Protein AF-0000000078791816 (afdb_homodimer)

Solvent-accessible surface area (backbone atoms only — not comparable to full-atom values): 12990 Å² total; per-residue (Å²): 80,78,47,48,28,33,27,73,42,70,18,87,62,24,72,53,95,82,52,50,54,40,39,33,24,19,82,81,55,50,73,73,53,39,34,46,15,33,26,35,43,57,78,54,68,77,64,36,77,78,57,70,78,48,58,73,20,37,41,29,46,74,82,44,72,24,35,25,70,38,57,20,84,45,19,55,62,33,33,59,71,50,37,27,35,30,40,32,28,41,80,78,54,93,70,84,60,61,41,45,22,37,24,27,37,68,44,75,70,75,90,84,49,70,68,36,37,40,34,42,39,29,87,112,81,77,45,47,30,34,27,73,42,68,20,86,63,23,70,54,95,83,52,50,55,41,39,33,25,18,83,80,56,52,73,72,54,37,34,47,15,33,27,35,44,57,77,54,66,77,63,37,77,78,59,67,77,48,58,74,21,36,43,29,48,73,83,45,73,24,38,24,71,38,57,20,82,45,17,56,62,34,33,61,72,51,36,27,36,31,40,30,28,41,80,77,53,92,7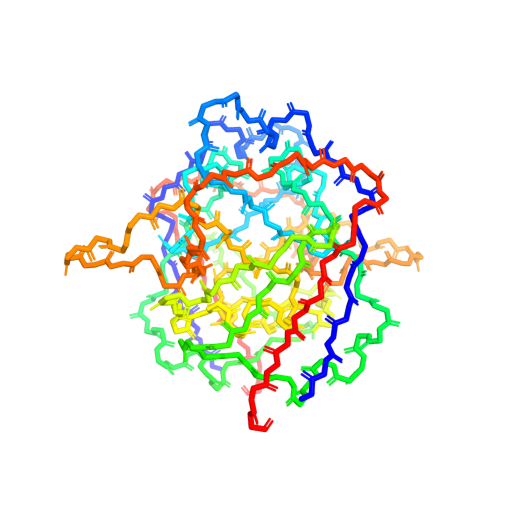0,84,59,62,40,43,22,36,25,26,38,68,43,75,68,74,89,82,50,71,67,37,36,39,36,43,39,28,84,113

pLDDT: mean 94.6, std 6.44, range [56.38, 98.88]

Foldseek 3Di:
DKWKKFFAAAACQQDDDPAQKAKEWEPPDDPVVRNRHTYIDIPDLPVLVPDDAAQQWWKAKQRRIKGFNGAAQCQSVRCNPTNTAMEGLDDADPPDGDRRYTYIPPSDDDDDDGGIMIMTGHPD/DKKKKFFAAAACQQDDDPAQKAKEWEPPDDPVVRNRHTYIDIPDLPVLVPDDAAQQWWKAKQRRIKGFNGAAQCQSVRCNPTNTAMEGLDDADPPDGDRNYTYIPPSDDDDDDGGIMIMTGHDD

Radius of gyration: 18.15 Å; Cα contacts (8 Å, |Δi|>4): 605; chains: 2; bounding box: 38×50×45 Å

InterPro domains:
  IPR004716 Phosphotransferase system, glucitol/sorbitol-specific IIA component [PF03829] (3-117)
  IPR004716 Phosphotransferase system, glucitol/sorbitol-specific IIA component [PS51097] (1-118)
  IPR004716 Phosphotransferase system, glucitol/sorbitol-specific IIA component [PTHR40398] (1-120)
  IPR036665 Phosphotransferase system, glucitol/sorbitol-specific IIA component superfamily [G3DSA:2.40.33.40] (1-124)
  IPR036665 Phosphotransferase system, glucitol/sorbitol-specific IIA component superfamily [SSF141530] (1-120)

Sequence (248 aa):
MQFTATITAIGKDALSSKDPMIILFGPEATDALRDVAVIQQFDDPAALSQFSIQAGDRLTIDGTAFTMTYVGQLAISNLKTIGHVTLLFQDVPAEKPMQNAIYLKPTQRPAFRVGTTLTYNTQAMQFTATITAIGKDALSSKDPMIILFGPEATDALRDVAVIQQFDDPAALSQFSIQAGDRLTIDGTAFTMTYVGQLAISNLKTIGHVTLLFQDVPAEKPMQNAIYLKPTQRPAFRVGTTLTYNTQA

Nearest PDB structures (foldseek):
  2f9h-assembly1_B  TM=9.274E-01  e=2.962E-15  Enterococcus faecalis V583
  6qxl-assembly2_F  TM=4.494E-01  e=1.961E-01  Pseudomonas aeruginosa
  2f9h-assembly1_B  TM=9.275E-01  e=4.144E-15  Enterococcus faecalis V583

Structure (mmCIF, N/CA/C/O backbone):
data_AF-0000000078791816-model_v1
#
loop_
_entity.id
_entity.type
_entity.pdbx_description
1 polymer 'PTS system, IIA component'
#
loop_
_atom_site.group_PDB
_atom_site.id
_atom_site.type_symbol
_atom_site.label_atom_id
_atom_site.label_alt_id
_atom_site.label_comp_id
_atom_site.label_asym_id
_atom_site.label_entity_id
_atom_site.label_seq_id
_atom_site.pdbx_PDB_i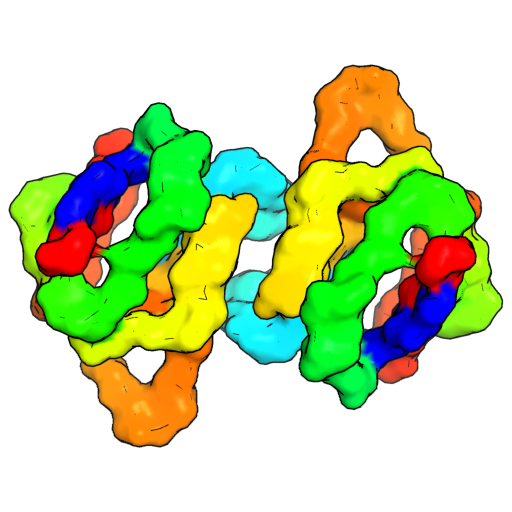ns_code
_atom_site.Cartn_x
_atom_site.Cartn_y
_atom_site.Cartn_z
_atom_site.occupancy
_atom_site.B_iso_or_equiv
_atom_site.auth_seq_id
_atom_site.auth_comp_id
_atom_site.auth_asym_id
_atom_site.auth_atom_id
_atom_site.pdbx_PDB_model_num
ATOM 1 N N . MET A 1 1 ? 2.037 -10.938 -22.844 1 85.56 1 MET A N 1
ATOM 2 C CA . MET A 1 1 ? 3.088 -10.07 -22.312 1 85.56 1 MET A CA 1
ATOM 3 C C . MET A 1 1 ? 3.564 -10.547 -20.953 1 85.56 1 MET A C 1
ATOM 5 O O . MET A 1 1 ? 2.801 -11.164 -20.203 1 85.56 1 MET A O 1
ATOM 9 N N . GLN A 1 2 ? 4.871 -10.391 -20.672 1 89.69 2 GLN A N 1
ATOM 10 C CA . GLN A 1 2 ? 5.438 -10.93 -19.438 1 89.69 2 GLN A CA 1
ATOM 11 C C . GLN A 1 2 ? 6.172 -9.844 -18.656 1 89.69 2 GLN A C 1
ATOM 13 O O . GLN A 1 2 ? 6.898 -9.039 -19.234 1 89.69 2 GLN A O 1
ATOM 18 N N . PHE A 1 3 ? 5.906 -9.898 -17.375 1 92.69 3 PHE A N 1
ATOM 19 C CA . PHE A 1 3 ? 6.68 -9.078 -16.453 1 92.69 3 PHE A CA 1
ATOM 20 C C . PHE A 1 3 ? 7.266 -9.93 -15.336 1 92.69 3 PHE A C 1
ATOM 22 O O . PHE A 1 3 ? 6.598 -10.82 -14.805 1 92.69 3 PHE A O 1
ATOM 29 N N . THR A 1 4 ? 8.5 -9.578 -15.07 1 95.5 4 THR A N 1
ATOM 30 C CA . THR A 1 4 ? 9.172 -10.375 -14.047 1 95.5 4 THR A CA 1
ATOM 31 C C . THR A 1 4 ? 9.625 -9.492 -12.891 1 95.5 4 THR A C 1
ATOM 33 O O . THR A 1 4 ? 10.086 -8.367 -13.094 1 95.5 4 THR A O 1
ATOM 36 N N . ALA A 1 5 ? 9.398 -10.031 -11.711 1 97.19 5 ALA A N 1
ATOM 37 C CA . ALA A 1 5 ? 9.922 -9.438 -10.484 1 97.19 5 ALA A CA 1
ATOM 38 C C . ALA A 1 5 ? 10.781 -10.438 -9.711 1 97.19 5 ALA A C 1
ATOM 40 O O . ALA A 1 5 ? 10.672 -11.648 -9.922 1 97.19 5 ALA A O 1
ATOM 41 N N . THR A 1 6 ? 11.672 -9.922 -8.914 1 98.56 6 THR A N 1
ATOM 42 C CA . THR A 1 6 ? 12.477 -10.727 -8.008 1 98.56 6 THR A CA 1
ATOM 43 C C . THR A 1 6 ? 12.25 -10.297 -6.559 1 98.56 6 THR A C 1
ATOM 45 O O . THR A 1 6 ? 12.188 -9.102 -6.262 1 98.56 6 THR A O 1
ATOM 48 N N . ILE A 1 7 ? 12.086 -11.305 -5.672 1 98.75 7 ILE A N 1
ATOM 49 C CA . ILE A 1 7 ? 11.969 -11.008 -4.25 1 98.75 7 ILE A CA 1
ATOM 50 C C . ILE A 1 7 ? 13.32 -10.555 -3.701 1 98.75 7 ILE A C 1
ATOM 52 O O . ILE A 1 7 ? 14.312 -11.266 -3.83 1 98.75 7 ILE A O 1
ATOM 56 N N . THR A 1 8 ? 13.328 -9.422 -3.111 1 98.81 8 THR A N 1
ATOM 57 C CA . THR A 1 8 ? 14.594 -8.852 -2.662 1 98.81 8 THR A CA 1
ATOM 58 C C . THR A 1 8 ? 14.656 -8.82 -1.139 1 98.81 8 THR A C 1
ATOM 60 O O . THR A 1 8 ? 15.734 -8.641 -0.562 1 98.81 8 THR A O 1
ATOM 63 N N . ALA A 1 9 ? 13.586 -8.93 -0.45 1 98.75 9 ALA A N 1
ATOM 64 C CA . ALA A 1 9 ? 13.523 -8.969 1.009 1 98.75 9 ALA A CA 1
ATOM 65 C C . ALA A 1 9 ? 12.242 -9.641 1.488 1 98.75 9 ALA A C 1
ATOM 67 O O . ALA A 1 9 ? 11.227 -9.633 0.788 1 98.75 9 ALA A O 1
ATOM 68 N N . ILE A 1 10 ? 12.289 -10.242 2.635 1 98.62 10 ILE A N 1
ATOM 69 C CA . ILE A 1 10 ? 11.148 -10.867 3.297 1 98.62 10 ILE A CA 1
ATOM 70 C C . ILE A 1 10 ? 11.078 -10.391 4.746 1 98.62 10 ILE A C 1
ATOM 72 O O . ILE A 1 10 ? 12.016 -10.594 5.52 1 98.62 10 ILE A O 1
ATOM 76 N N . GLY A 1 11 ? 9.945 -9.781 5.051 1 98.44 11 GLY A N 1
ATOM 77 C CA . GLY A 1 11 ? 9.773 -9.266 6.398 1 98.44 11 GLY A CA 1
ATOM 78 C C . GLY A 1 11 ? 9.695 -10.352 7.449 1 98.44 11 GLY A C 1
ATOM 79 O O . GLY A 1 11 ? 9.25 -11.469 7.164 1 98.44 11 GLY A O 1
ATOM 80 N N . LYS A 1 12 ? 10.086 -9.953 8.633 1 97.19 12 LYS A N 1
ATOM 81 C CA . LYS A 1 12 ? 10.141 -10.914 9.734 1 97.19 12 LYS A CA 1
ATOM 82 C C . LYS A 1 12 ? 8.758 -11.484 10.039 1 97.19 12 LYS A C 1
ATOM 84 O O . LYS A 1 12 ? 8.641 -12.602 10.539 1 97.19 12 LYS A O 1
ATOM 89 N N . ASP A 1 13 ? 7.715 -10.727 9.68 1 96.44 13 ASP A N 1
ATOM 90 C CA . ASP A 1 13 ? 6.348 -11.156 9.969 1 96.44 13 ASP A CA 1
ATOM 91 C C . ASP A 1 13 ? 5.594 -11.484 8.68 1 96.44 13 ASP A C 1
ATOM 93 O O . ASP A 1 13 ? 4.363 -11.547 8.672 1 96.44 13 ASP A O 1
ATOM 97 N N . ALA A 1 14 ? 6.316 -11.578 7.613 1 97.06 14 ALA A N 1
ATOM 98 C CA . ALA A 1 14 ? 5.695 -11.664 6.293 1 97.06 14 ALA A CA 1
ATOM 99 C C . ALA A 1 14 ? 5.195 -13.078 6.016 1 97.06 14 ALA A C 1
ATOM 101 O O . ALA A 1 14 ? 4.219 -13.266 5.285 1 97.06 14 ALA A O 1
ATOM 102 N N . LEU A 1 15 ? 5.93 -14.031 6.512 1 95.5 15 LEU A N 1
ATOM 103 C CA . LEU A 1 15 ? 5.602 -15.414 6.188 1 95.5 15 LEU A CA 1
ATOM 104 C C . LEU A 1 15 ? 5.184 -16.188 7.438 1 95.5 15 LEU A C 1
ATOM 106 O O . LEU A 1 15 ? 5.848 -16.109 8.469 1 95.5 15 LEU A O 1
ATOM 110 N N . SER A 1 16 ? 3.996 -16.578 7.426 1 86.25 16 SER A N 1
ATOM 111 C CA . SER A 1 16 ? 3.564 -17.547 8.43 1 86.25 16 SER A CA 1
ATOM 112 C C . SER A 1 16 ? 3.361 -18.922 7.824 1 86.25 16 SER A C 1
ATOM 114 O O . SER A 1 16 ? 3.039 -19.047 6.641 1 86.25 16 SER A O 1
ATOM 116 N N . SER A 1 17 ? 3.625 -19.969 8.602 1 76.56 17 SER A N 1
ATOM 117 C CA . SER A 1 17 ? 3.652 -21.328 8.078 1 76.56 17 SER A CA 1
ATOM 118 C C . SER A 1 17 ? 2.305 -21.719 7.484 1 76.56 17 SER A C 1
ATOM 120 O O . SER A 1 17 ? 2.246 -22.406 6.465 1 76.56 17 SER A O 1
ATOM 122 N N . LYS A 1 18 ? 1.368 -21.344 7.965 1 78.38 18 LYS A N 1
ATOM 123 C CA . LYS A 1 18 ? 0.08 -21.875 7.52 1 78.38 18 LYS A CA 1
ATOM 124 C C . LYS A 1 18 ? -0.75 -20.797 6.84 1 78.38 18 LYS A C 1
ATOM 126 O O . LYS A 1 18 ? -1.866 -21.047 6.387 1 78.38 18 LYS A O 1
ATOM 131 N N . ASP A 1 19 ? -0.138 -19.766 6.551 1 84.81 19 ASP A N 1
ATOM 132 C CA . ASP A 1 19 ? -0.938 -18.656 6.027 1 84.81 19 ASP A CA 1
ATOM 133 C C . ASP A 1 19 ? -0.903 -18.625 4.5 1 84.81 19 ASP A C 1
ATOM 135 O O . ASP A 1 19 ? 0.17 -18.547 3.9 1 84.81 19 ASP A O 1
ATOM 139 N N . PRO A 1 20 ? -2.074 -18.891 3.877 1 93.75 20 PRO A N 1
ATOM 140 C CA . PRO A 1 20 ? -2.15 -18.891 2.414 1 93.75 20 PRO A CA 1
ATOM 141 C C . PRO A 1 20 ? -1.973 -17.5 1.812 1 93.75 20 PRO A C 1
ATOM 143 O O . PRO A 1 20 ? -2.045 -17.344 0.591 1 93.75 20 PRO A O 1
ATOM 146 N N . MET A 1 21 ? -1.668 -16.562 2.547 1 96.19 21 MET A N 1
ATOM 147 C CA . MET A 1 21 ? -1.635 -15.172 2.105 1 96.19 21 MET A CA 1
ATOM 148 C C . MET A 1 21 ? -0.205 -14.641 2.082 1 96.19 21 MET A C 1
ATOM 150 O O . MET A 1 21 ? 0.542 -14.82 3.047 1 96.19 21 MET A O 1
ATOM 154 N N . ILE A 1 22 ? 0.198 -14.109 0.973 1 98.25 22 ILE A N 1
ATOM 155 C CA . ILE A 1 22 ? 1.471 -13.414 0.815 1 98.25 22 ILE A CA 1
ATOM 156 C C . ILE A 1 22 ? 1.221 -11.961 0.421 1 98.25 22 ILE A C 1
ATOM 158 O O . ILE A 1 22 ? 0.569 -11.688 -0.59 1 98.25 22 ILE A O 1
ATOM 162 N N . ILE A 1 23 ? 1.677 -11.07 1.229 1 98.38 23 ILE A N 1
ATOM 163 C CA . ILE A 1 23 ? 1.551 -9.656 0.914 1 98.38 23 ILE A CA 1
ATOM 164 C C . ILE A 1 23 ? 2.814 -9.172 0.209 1 98.38 23 ILE A C 1
ATOM 166 O O . ILE A 1 23 ? 3.916 -9.258 0.759 1 98.38 23 ILE A O 1
ATOM 170 N N . LEU A 1 24 ? 2.691 -8.633 -1.028 1 98.62 24 LEU A N 1
ATOM 171 C CA . LEU A 1 24 ? 3.807 -8.102 -1.806 1 98.62 24 LEU A CA 1
ATOM 172 C C . LEU A 1 24 ? 3.799 -6.578 -1.804 1 98.62 24 LEU A C 1
ATOM 174 O O . LEU A 1 24 ? 2.736 -5.961 -1.885 1 98.62 24 LEU A O 1
ATOM 178 N N . PHE A 1 25 ? 4.926 -6 -1.752 1 98.25 25 PHE A N 1
ATOM 179 C CA . PHE A 1 25 ? 5.145 -4.57 -1.933 1 98.25 25 PHE A CA 1
ATOM 180 C C . PHE A 1 25 ? 6.383 -4.312 -2.781 1 98.25 25 PHE A C 1
ATOM 182 O O . PHE A 1 25 ? 7.23 -5.195 -2.932 1 98.25 25 PHE A O 1
ATOM 189 N N . GLY A 1 26 ? 6.426 -3.137 -3.324 1 96.56 26 GLY A N 1
ATOM 190 C CA . GLY A 1 26 ? 7.641 -2.684 -3.982 1 96.56 26 GLY A CA 1
ATOM 191 C C . GLY A 1 26 ? 8.68 -2.156 -3.016 1 96.56 26 GLY A C 1
ATOM 192 O O . GLY A 1 26 ? 8.453 -2.115 -1.806 1 96.56 26 GLY A O 1
ATOM 193 N N . PRO A 1 27 ? 9.844 -1.79 -3.586 1 95.81 27 PRO A N 1
ATOM 194 C CA . PRO A 1 27 ? 10.992 -1.437 -2.746 1 95.81 27 PRO A CA 1
ATOM 195 C C . PRO A 1 27 ? 10.797 -0.119 -2 1 95.81 27 PRO A C 1
ATOM 197 O O . PRO A 1 27 ? 11.57 0.208 -1.099 1 95.81 27 PRO A O 1
ATOM 200 N N . GLU A 1 28 ? 9.766 0.676 -2.248 1 94.44 28 GLU A N 1
ATOM 201 C CA . GLU A 1 28 ? 9.539 1.979 -1.632 1 94.44 28 GLU A CA 1
ATOM 202 C C . GLU A 1 28 ? 8.766 1.846 -0.323 1 94.44 28 GLU A C 1
ATOM 204 O O . GLU A 1 28 ? 8.5 2.842 0.352 1 94.44 28 GLU A O 1
ATOM 209 N N . ALA A 1 29 ? 8.422 0.647 0.004 1 96.75 29 ALA A N 1
ATOM 210 C CA . ALA A 1 29 ? 7.676 0.417 1.237 1 96.75 29 ALA A CA 1
ATOM 211 C C . ALA A 1 29 ? 8.445 0.934 2.449 1 96.75 29 ALA A C 1
ATOM 213 O O . ALA A 1 29 ? 9.672 0.834 2.502 1 96.75 29 ALA A O 1
ATOM 214 N N . THR A 1 30 ? 7.695 1.452 3.463 1 96 30 THR A N 1
ATOM 215 C CA . THR A 1 30 ? 8.297 1.87 4.723 1 96 30 THR A CA 1
ATOM 216 C C . THR A 1 30 ? 8.812 0.664 5.5 1 96 30 THR A C 1
ATOM 218 O O . THR A 1 30 ? 8.445 -0.476 5.207 1 96 30 THR A O 1
ATOM 221 N N . ASP A 1 31 ? 9.633 0.948 6.488 1 95.81 31 ASP A N 1
ATOM 222 C CA . ASP A 1 31 ? 10.18 -0.123 7.312 1 95.81 31 ASP A CA 1
ATOM 223 C C . ASP A 1 31 ? 9.062 -0.938 7.965 1 95.81 31 ASP A C 1
ATOM 225 O O . ASP A 1 31 ? 9.141 -2.166 8.031 1 95.81 31 ASP A O 1
ATOM 229 N N . ALA A 1 32 ? 8.039 -0.245 8.438 1 95.88 32 ALA A N 1
ATOM 230 C CA . ALA A 1 32 ? 6.926 -0.931 9.094 1 95.88 32 ALA A CA 1
ATOM 231 C C . ALA A 1 32 ? 6.207 -1.867 8.125 1 95.88 32 ALA A C 1
ATOM 233 O O . ALA A 1 32 ? 5.867 -2.998 8.484 1 95.88 32 ALA A O 1
ATOM 234 N N . LEU A 1 33 ? 5.988 -1.429 6.926 1 97.88 33 LEU A N 1
ATOM 235 C CA . LEU A 1 33 ? 5.352 -2.271 5.918 1 97.88 33 LEU A CA 1
ATOM 236 C C . LEU A 1 33 ? 6.266 -3.424 5.516 1 97.88 33 LEU A C 1
ATOM 238 O O . LEU A 1 33 ? 5.801 -4.543 5.293 1 97.88 33 LEU A O 1
ATOM 242 N N . ARG A 1 34 ? 7.535 -3.199 5.461 1 97.88 34 ARG A N 1
ATOM 243 C CA . ARG A 1 34 ? 8.516 -4.223 5.117 1 97.88 34 ARG A CA 1
ATOM 244 C C . ARG A 1 34 ? 8.484 -5.371 6.121 1 97.88 34 ARG A C 1
ATOM 246 O O . ARG A 1 34 ? 8.734 -6.523 5.762 1 97.88 34 ARG A O 1
ATOM 253 N N . ASP A 1 35 ? 8.156 -5.062 7.305 1 97.38 35 ASP A N 1
ATOM 254 C CA . ASP A 1 35 ? 8.133 -6.094 8.336 1 97.38 35 ASP A CA 1
ATOM 255 C C . ASP A 1 35 ? 7.043 -7.129 8.055 1 97.38 35 ASP A C 1
ATOM 257 O O . ASP A 1 35 ? 7.176 -8.297 8.422 1 97.38 35 ASP A O 1
ATOM 261 N N . VAL A 1 36 ? 6.008 -6.719 7.344 1 97.5 36 VAL A N 1
ATOM 262 C CA . VAL A 1 36 ? 4.859 -7.605 7.188 1 97.5 36 VAL A CA 1
ATOM 263 C C . VAL A 1 36 ? 4.711 -8 5.719 1 97.5 36 VAL A C 1
ATOM 265 O O . VAL A 1 36 ? 3.684 -8.555 5.324 1 97.5 36 VAL A O 1
ATOM 268 N N . ALA A 1 37 ? 5.699 -7.723 4.906 1 98.44 37 ALA A N 1
ATOM 269 C CA . ALA A 1 37 ? 5.531 -7.918 3.471 1 98.44 37 ALA A CA 1
ATOM 270 C C . ALA A 1 37 ? 6.746 -8.609 2.863 1 98.44 37 ALA A C 1
ATOM 272 O O . ALA A 1 37 ? 7.809 -8.68 3.486 1 98.44 37 ALA A O 1
ATOM 273 N N . VAL A 1 38 ? 6.535 -9.188 1.738 1 98.75 38 VAL A N 1
ATOM 274 C CA . VAL A 1 38 ? 7.574 -9.633 0.815 1 98.75 38 VAL A CA 1
ATOM 275 C C . VAL A 1 38 ? 7.84 -8.547 -0.225 1 98.75 38 VAL A C 1
ATOM 277 O O . VAL A 1 38 ? 6.914 -8.078 -0.896 1 98.75 38 VAL A O 1
ATOM 280 N N . ILE A 1 39 ? 9.094 -8.156 -0.34 1 98.81 39 ILE A N 1
ATOM 281 C CA . ILE A 1 39 ? 9.422 -7.047 -1.231 1 98.81 39 ILE A CA 1
ATOM 282 C C . ILE A 1 39 ? 9.82 -7.59 -2.602 1 98.81 39 ILE A C 1
ATOM 284 O O . ILE A 1 39 ? 10.742 -8.406 -2.709 1 98.81 39 ILE A O 1
ATOM 288 N N . GLN A 1 40 ? 9.07 -7.184 -3.582 1 98.56 40 GLN A N 1
ATOM 289 C CA . GLN A 1 40 ? 9.391 -7.559 -4.953 1 98.56 40 GLN A CA 1
ATOM 290 C C . GLN A 1 40 ? 9.914 -6.363 -5.742 1 98.56 40 GLN A C 1
ATOM 292 O O . GLN A 1 40 ? 9.445 -5.234 -5.555 1 98.56 40 GLN A O 1
ATOM 297 N N . GLN A 1 41 ? 10.883 -6.598 -6.559 1 97.12 41 GLN A N 1
ATOM 298 C CA . GLN A 1 41 ? 11.438 -5.605 -7.477 1 97.12 41 GLN A CA 1
ATOM 299 C C . GLN A 1 41 ? 11.242 -6.027 -8.93 1 97.12 41 GLN A C 1
ATOM 301 O O . GLN A 1 41 ? 11.766 -7.062 -9.352 1 97.12 41 GLN A O 1
ATOM 306 N N . PHE A 1 42 ? 10.484 -5.227 -9.648 1 95.88 42 PHE A N 1
ATOM 307 C CA . PHE A 1 42 ? 10.266 -5.516 -11.055 1 95.88 42 PHE A CA 1
ATOM 308 C C . PHE A 1 42 ? 11.516 -5.191 -11.875 1 95.88 42 PHE A C 1
ATOM 310 O O . PHE A 1 42 ? 12.188 -4.191 -11.617 1 95.88 42 PHE A O 1
ATOM 317 N N . ASP A 1 43 ? 11.75 -5.965 -12.867 1 92.62 43 ASP A N 1
ATOM 318 C CA . ASP A 1 43 ? 12.914 -5.777 -13.734 1 92.62 43 ASP A CA 1
ATOM 319 C C . ASP A 1 43 ? 12.781 -4.512 -14.57 1 92.62 43 ASP A C 1
ATOM 321 O O . ASP A 1 43 ? 13.766 -3.824 -14.836 1 92.62 43 ASP A O 1
ATOM 325 N N . ASP A 1 44 ? 11.617 -4.227 -15 1 87.5 44 ASP A N 1
ATOM 326 C CA . ASP A 1 44 ? 11.336 -3.064 -15.836 1 87.5 44 ASP A CA 1
ATOM 327 C C . ASP A 1 44 ? 10.109 -2.305 -15.328 1 87.5 44 ASP A C 1
ATOM 329 O O . ASP A 1 44 ? 9.023 -2.422 -15.883 1 87.5 44 ASP A O 1
ATOM 333 N N . PRO A 1 45 ? 10.305 -1.434 -14.375 1 79.69 45 PRO A N 1
ATOM 334 C CA . PRO A 1 45 ? 9.172 -0.729 -13.766 1 79.69 45 PRO A CA 1
ATOM 335 C C . PRO A 1 45 ? 8.453 0.183 -14.758 1 79.69 45 PRO A C 1
ATOM 337 O O . PRO A 1 45 ? 7.238 0.38 -14.648 1 79.69 45 PRO A O 1
ATOM 340 N N . ALA A 1 46 ? 9.094 0.65 -15.75 1 77.81 46 ALA A N 1
ATOM 341 C CA . ALA A 1 46 ? 8.484 1.556 -16.719 1 77.81 46 ALA A CA 1
ATOM 342 C C . ALA A 1 46 ? 7.477 0.822 -17.594 1 77.81 46 ALA A C 1
ATOM 344 O O . ALA A 1 46 ? 6.461 1.396 -18 1 77.81 46 ALA A O 1
ATOM 345 N N . ALA A 1 47 ? 7.781 -0.397 -17.828 1 75.62 47 ALA A N 1
ATOM 346 C CA . ALA A 1 47 ? 6.91 -1.164 -18.719 1 75.62 47 ALA A CA 1
ATOM 347 C C . ALA A 1 47 ? 5.633 -1.594 -17.984 1 75.62 47 ALA A C 1
ATOM 349 O O . ALA A 1 47 ? 4.637 -1.936 -18.625 1 75.62 47 ALA A O 1
ATOM 350 N N . LEU A 1 48 ? 5.656 -1.42 -16.641 1 81.06 48 LEU A N 1
ATOM 351 C CA . LEU A 1 48 ? 4.5 -1.83 -15.859 1 81.06 48 LEU A CA 1
ATOM 352 C C . LEU A 1 48 ? 3.299 -0.937 -16.156 1 81.06 48 LEU A C 1
ATOM 354 O O . LEU A 1 48 ? 2.154 -1.327 -15.914 1 81.06 48 LEU A O 1
ATOM 358 N N . SER A 1 49 ? 3.562 0.206 -16.641 1 80.44 49 SER A N 1
ATOM 359 C CA . SER A 1 49 ? 2.477 1.149 -16.891 1 80.44 49 SER A CA 1
ATOM 360 C C . SER A 1 49 ? 1.456 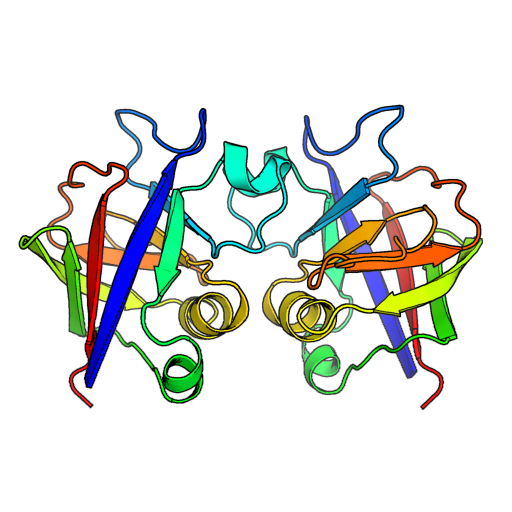0.574 -17.859 1 80.44 49 SER A C 1
ATOM 362 O O . SER A 1 49 ? 0.27 0.904 -17.797 1 80.44 49 SER A O 1
ATOM 364 N N . GLN A 1 50 ? 1.863 -0.333 -18.797 1 80.69 50 GLN A N 1
ATOM 365 C CA . GLN A 1 50 ? 0.965 -0.928 -19.797 1 80.69 50 GLN A CA 1
ATOM 366 C C . GLN A 1 50 ? 0.532 -2.328 -19.359 1 80.69 50 GLN A C 1
ATOM 368 O O . GLN A 1 50 ? -0.219 -2.996 -20.078 1 80.69 50 GLN A O 1
ATOM 373 N N . PHE A 1 51 ? 0.956 -2.596 -18.25 1 83.44 51 PHE A N 1
ATOM 374 C CA . PHE A 1 51 ? 0.745 -3.939 -17.734 1 83.44 51 PHE A CA 1
ATOM 375 C C . PHE A 1 51 ? -0.654 -4.078 -17.141 1 83.44 51 PHE A C 1
ATOM 377 O O . PHE A 1 51 ? -1.155 -3.156 -16.5 1 83.44 51 PHE A O 1
ATOM 384 N N . SER A 1 52 ? -1.335 -5.199 -17.578 1 90.25 52 SER A N 1
ATOM 385 C CA . SER A 1 52 ? -2.588 -5.555 -16.922 1 90.25 52 SER A CA 1
ATOM 386 C C . SER A 1 52 ? -2.697 -7.062 -16.719 1 90.25 52 SER A C 1
ATOM 388 O O . SER A 1 52 ? -2.123 -7.84 -17.484 1 90.25 52 SER A O 1
ATOM 390 N N . ILE A 1 53 ? -3.352 -7.438 -15.695 1 94.56 53 ILE A N 1
ATOM 391 C CA . ILE A 1 53 ? -3.619 -8.844 -15.43 1 94.56 53 ILE A CA 1
ATOM 392 C C . ILE A 1 53 ? -5.117 -9.062 -15.242 1 94.56 53 ILE A C 1
ATOM 394 O O . ILE A 1 53 ? -5.844 -8.133 -14.875 1 94.56 53 ILE A O 1
ATOM 398 N N . GLN A 1 54 ? -5.586 -10.242 -15.57 1 96.25 54 GLN A N 1
ATOM 399 C CA . GLN A 1 54 ? -6.977 -10.648 -15.398 1 96.25 54 GLN A CA 1
ATOM 400 C C . GLN A 1 54 ? -7.082 -12.133 -15.055 1 96.25 54 GLN A C 1
ATOM 402 O O . GLN A 1 54 ? -6.109 -12.875 -15.195 1 96.25 54 GLN A O 1
ATOM 407 N N . ALA A 1 55 ? -8.359 -12.484 -14.547 1 97.5 55 ALA A N 1
ATOM 408 C CA . ALA A 1 55 ? -8.602 -13.906 -14.352 1 97.5 55 ALA A CA 1
ATOM 409 C C . ALA A 1 55 ? -8.25 -14.711 -15.602 1 97.5 55 ALA A C 1
ATOM 411 O O . ALA A 1 55 ? -8.539 -14.281 -16.719 1 97.5 55 ALA A O 1
ATOM 412 N N . GLY A 1 56 ? -7.598 -15.82 -15.422 1 97.94 56 GLY A N 1
ATOM 413 C CA . GLY A 1 56 ? -7.129 -16.641 -16.531 1 97.94 56 GLY A CA 1
ATOM 414 C C . GLY A 1 56 ? -5.652 -16.453 -16.828 1 97.94 56 GLY A C 1
ATOM 415 O O . GLY A 1 56 ? -5.012 -17.359 -17.375 1 97.94 56 GLY A O 1
ATOM 416 N N . ASP A 1 57 ? -5.082 -15.359 -16.547 1 97.88 57 ASP A N 1
ATOM 417 C CA . ASP A 1 57 ? -3.645 -15.148 -16.672 1 97.88 57 ASP A CA 1
ATOM 418 C C . ASP A 1 57 ? -2.869 -16.031 -15.695 1 97.88 57 ASP A C 1
ATOM 420 O O . ASP A 1 57 ? -3.463 -16.703 -14.852 1 97.88 57 ASP A O 1
ATOM 424 N N . ARG A 1 58 ? -1.572 -16.078 -15.828 1 98.12 58 ARG A N 1
ATOM 425 C CA . ARG A 1 58 ? -0.76 -16.984 -15.016 1 98.12 58 ARG A CA 1
ATOM 426 C C . ARG A 1 58 ? 0.318 -16.219 -14.258 1 98.12 58 ARG A C 1
ATOM 428 O O . ARG A 1 58 ? 0.86 -15.234 -14.766 1 98.12 58 ARG A O 1
ATOM 435 N N . LEU A 1 59 ? 0.618 -16.656 -13.07 1 98.38 59 LEU A N 1
ATOM 436 C CA . LEU A 1 59 ? 1.784 -16.266 -12.281 1 98.38 59 LEU A CA 1
ATOM 437 C C . LEU A 1 59 ? 2.723 -17.453 -12.086 1 98.38 59 LEU A C 1
ATOM 439 O O . LEU A 1 59 ? 2.33 -18.484 -11.516 1 98.38 59 LEU A O 1
ATOM 443 N N . THR A 1 60 ? 3.949 -17.312 -12.609 1 98.38 60 THR A N 1
ATOM 444 C CA . THR A 1 60 ? 4.949 -18.359 -12.383 1 98.38 60 THR A CA 1
ATOM 445 C C . THR A 1 60 ? 5.898 -17.953 -11.25 1 98.38 60 THR A C 1
ATOM 447 O O . THR A 1 60 ? 6.48 -16.859 -11.281 1 98.38 60 THR A O 1
ATOM 450 N N . ILE A 1 61 ? 5.98 -18.812 -10.25 1 98.44 61 ILE A N 1
ATOM 451 C CA . ILE A 1 61 ? 6.852 -18.609 -9.102 1 98.44 61 ILE A CA 1
ATOM 452 C C . ILE A 1 61 ? 7.934 -19.688 -9.062 1 98.44 61 ILE A C 1
ATOM 454 O O . ILE A 1 61 ? 7.641 -20.859 -8.82 1 98.44 61 ILE A O 1
ATOM 458 N N . ASP A 1 62 ? 9.156 -19.25 -9.219 1 97.69 62 ASP A N 1
ATOM 459 C CA . ASP A 1 62 ? 10.297 -20.156 -9.328 1 97.69 62 ASP A CA 1
ATOM 460 C C . ASP A 1 62 ? 9.953 -21.359 -10.203 1 97.69 62 ASP A C 1
ATOM 462 O O . ASP A 1 62 ? 10.211 -22.5 -9.828 1 97.69 62 ASP A O 1
ATOM 466 N N . GLY A 1 63 ? 9.328 -21.141 -11.273 1 95.5 63 GLY A N 1
ATOM 467 C CA . GLY A 1 63 ? 9.078 -22.188 -12.258 1 95.5 63 GLY A CA 1
ATOM 468 C C . GLY A 1 63 ? 7.73 -22.859 -12.078 1 95.5 63 GLY A C 1
ATOM 469 O O . GLY A 1 63 ? 7.293 -23.625 -12.945 1 95.5 63 GLY A O 1
ATOM 470 N N . THR A 1 64 ? 7.152 -22.734 -10.977 1 97.69 64 THR A N 1
ATOM 471 C CA . THR A 1 64 ? 5.82 -23.297 -10.758 1 97.69 64 THR A CA 1
ATOM 472 C C . THR A 1 64 ? 4.742 -22.328 -11.234 1 97.69 64 THR A C 1
ATOM 474 O O . THR A 1 64 ? 4.707 -21.172 -10.805 1 97.69 64 THR A O 1
ATOM 477 N N . ALA A 1 65 ? 3.836 -22.812 -12.031 1 97.88 65 ALA A N 1
ATOM 478 C CA . ALA A 1 65 ? 2.805 -21.953 -12.617 1 97.88 65 ALA A CA 1
ATOM 479 C C . ALA A 1 65 ? 1.527 -22 -11.781 1 97.88 65 ALA A C 1
ATOM 481 O O . ALA A 1 65 ? 1.117 -23.062 -11.312 1 97.88 65 ALA A O 1
ATOM 482 N N . PHE A 1 66 ? 0.931 -20.875 -11.633 1 98.69 66 PHE A N 1
ATOM 483 C CA . PHE A 1 66 ? -0.366 -20.688 -10.992 1 98.69 66 PHE A CA 1
ATOM 484 C C . PHE A 1 66 ? -1.318 -19.922 -11.906 1 98.69 66 PHE A C 1
ATOM 486 O O . PHE A 1 66 ? -0.917 -18.969 -12.57 1 98.69 66 PHE A O 1
ATOM 493 N N . THR A 1 67 ? -2.543 -20.344 -11.953 1 98.62 67 THR A N 1
ATOM 494 C CA . THR A 1 67 ? -3.58 -19.609 -12.664 1 98.62 67 THR A CA 1
ATOM 495 C C . THR A 1 67 ? -4.238 -18.578 -11.75 1 98.62 67 THR A C 1
ATOM 497 O O . THR A 1 67 ? -4.578 -18.891 -10.602 1 98.62 67 THR A O 1
ATOM 500 N N . MET A 1 68 ? -4.34 -17.375 -12.25 1 98.56 68 MET A N 1
ATOM 501 C CA . MET A 1 68 ? -5.133 -16.375 -11.539 1 98.56 68 MET A CA 1
ATOM 502 C C . MET A 1 68 ? -6.625 -16.641 -11.703 1 98.56 68 MET A C 1
ATOM 504 O O . MET A 1 68 ? -7.188 -16.406 -12.773 1 98.56 68 MET A O 1
ATOM 508 N N . THR A 1 69 ? -7.188 -17.047 -10.641 1 98.69 69 THR A N 1
ATOM 509 C CA . THR A 1 69 ? -8.594 -17.406 -10.742 1 98.69 69 THR A CA 1
ATOM 510 C C . THR A 1 69 ? -9.484 -16.203 -10.508 1 98.69 69 THR A C 1
ATOM 512 O O . THR A 1 69 ? -10.641 -16.172 -10.93 1 98.69 69 THR A O 1
ATOM 515 N N . TYR A 1 70 ? -9.047 -15.258 -9.789 1 98.56 70 TYR A N 1
ATOM 516 C CA . TYR A 1 70 ? -9.688 -13.977 -9.531 1 98.56 70 TYR A CA 1
ATOM 517 C C . TYR A 1 70 ? -8.656 -12.875 -9.336 1 98.56 70 TYR A C 1
ATOM 519 O O . TYR A 1 70 ? -7.633 -13.086 -8.68 1 98.56 70 TYR A O 1
ATOM 527 N N . VAL A 1 71 ? -8.859 -11.742 -9.969 1 98.12 71 VAL A N 1
ATOM 528 C CA . VAL A 1 71 ? -8.062 -10.531 -9.789 1 98.12 71 VAL A CA 1
ATOM 529 C C . VAL A 1 71 ? -8.953 -9.383 -9.336 1 98.12 71 VAL A C 1
ATOM 531 O O . VAL A 1 71 ? -9.82 -8.93 -10.086 1 98.12 71 VAL A O 1
ATOM 534 N N . GLY A 1 72 ? -8.68 -8.953 -8.078 1 97.38 72 GLY A N 1
ATOM 535 C CA . GLY A 1 72 ? -9.5 -7.867 -7.566 1 97.38 72 GLY A CA 1
ATOM 536 C C . GLY A 1 72 ? -9.312 -6.566 -8.32 1 97.38 72 GLY A C 1
ATOM 537 O O . GLY A 1 72 ? -8.227 -6.305 -8.852 1 97.38 72 GLY A O 1
ATOM 538 N N . GLN A 1 73 ? -10.273 -5.691 -8.25 1 93.5 73 GLN A N 1
ATOM 539 C CA . GLN A 1 73 ? -10.305 -4.461 -9.031 1 93.5 73 GLN A CA 1
ATOM 540 C C . GLN A 1 73 ? -9.141 -3.545 -8.656 1 93.5 73 GLN A C 1
ATOM 542 O O . GLN A 1 73 ? -8.617 -2.824 -9.508 1 93.5 73 GLN A O 1
ATOM 547 N N . LEU A 1 74 ? -8.672 -3.59 -7.387 1 93.75 74 LEU A N 1
ATOM 548 C CA . LEU A 1 74 ? -7.613 -2.707 -6.918 1 93.75 74 LEU A CA 1
ATOM 549 C C . LEU A 1 74 ? -6.242 -3.348 -7.117 1 93.75 74 LEU A C 1
ATOM 551 O O . LEU A 1 74 ? -5.215 -2.674 -7.008 1 93.75 74 LEU A O 1
ATOM 555 N N . ALA A 1 75 ? -6.191 -4.617 -7.398 1 95.31 75 ALA A N 1
ATOM 556 C CA . ALA A 1 75 ? -4.941 -5.371 -7.457 1 95.31 75 ALA A CA 1
ATOM 557 C C . ALA A 1 75 ? -4.004 -4.797 -8.516 1 95.31 75 ALA A C 1
ATOM 559 O O . ALA A 1 75 ? -2.82 -4.574 -8.258 1 95.31 75 ALA A O 1
ATOM 560 N N . ILE A 1 76 ? -4.559 -4.52 -9.695 1 92.44 76 ILE A N 1
ATOM 561 C CA . ILE A 1 76 ? -3.721 -4.102 -10.812 1 92.44 76 ILE A CA 1
ATOM 562 C C . ILE A 1 76 ? -3.16 -2.707 -10.547 1 92.44 76 ILE A C 1
ATOM 564 O O . ILE A 1 76 ? -1.959 -2.475 -10.703 1 92.44 76 ILE A O 1
ATOM 568 N N . SER A 1 77 ? -4.051 -1.773 -10.18 1 91.31 77 SER A N 1
ATOM 569 C CA . SER A 1 77 ? -3.59 -0.416 -9.906 1 91.31 77 SER A CA 1
ATOM 570 C C . SER A 1 77 ? -2.574 -0.393 -8.766 1 91.31 77 SER A C 1
ATOM 572 O O . SER A 1 77 ? -1.56 0.302 -8.852 1 91.31 77 SER A O 1
ATOM 574 N N . ASN A 1 78 ? -2.781 -1.141 -7.707 1 94.12 78 ASN A N 1
ATOM 575 C CA . ASN A 1 78 ? -1.844 -1.24 -6.594 1 94.12 78 ASN A CA 1
ATOM 576 C C . ASN A 1 78 ? -0.493 -1.788 -7.047 1 94.12 78 ASN A C 1
ATOM 578 O O . ASN A 1 78 ? 0.552 -1.227 -6.715 1 94.12 78 ASN A O 1
ATOM 582 N N . LEU A 1 79 ? -0.579 -2.863 -7.793 1 94.69 79 LEU A N 1
ATOM 583 C CA . LEU A 1 79 ? 0.625 -3.531 -8.273 1 94.69 79 LEU A CA 1
ATOM 584 C C . LEU A 1 79 ? 1.48 -2.578 -9.102 1 94.69 79 LEU A C 1
ATOM 586 O O . LEU A 1 79 ? 2.689 -2.471 -8.883 1 94.69 79 LEU A O 1
ATOM 590 N N . LYS A 1 80 ? 0.864 -1.818 -9.922 1 91.44 80 LYS A N 1
ATOM 591 C CA . LYS A 1 80 ? 1.572 -0.904 -10.812 1 91.44 80 LYS A CA 1
ATOM 592 C C . LYS A 1 80 ? 2.184 0.258 -10.031 1 91.44 80 LYS A C 1
ATOM 594 O O . LYS A 1 80 ? 3.273 0.729 -10.367 1 91.44 80 LYS A O 1
ATOM 599 N N . THR A 1 81 ? 1.493 0.674 -9.062 1 90.38 81 THR A N 1
ATOM 600 C CA . THR A 1 81 ? 1.865 1.921 -8.406 1 90.38 81 THR A CA 1
ATOM 601 C C . THR A 1 81 ? 2.916 1.671 -7.324 1 90.38 81 THR A C 1
ATOM 603 O O . THR A 1 81 ? 3.91 2.396 -7.238 1 90.38 81 THR A O 1
ATOM 606 N N . ILE A 1 82 ? 2.74 0.679 -6.516 1 93.06 82 ILE A N 1
ATOM 607 C CA . ILE A 1 82 ? 3.633 0.54 -5.371 1 93.06 82 ILE A CA 1
ATOM 608 C C . ILE A 1 82 ? 4.07 -0.916 -5.23 1 93.06 82 ILE A C 1
ATOM 610 O O . ILE A 1 82 ? 4.602 -1.315 -4.191 1 93.06 82 ILE A O 1
ATOM 614 N N . GLY A 1 83 ? 3.807 -1.766 -6.238 1 94.69 83 GLY A N 1
ATOM 615 C CA . GLY A 1 83 ? 4.207 -3.164 -6.211 1 94.69 83 GLY A CA 1
ATOM 616 C C . GLY A 1 83 ? 3.408 -3.992 -5.219 1 94.69 83 GLY A C 1
ATOM 617 O O . GLY A 1 83 ? 3.777 -5.125 -4.91 1 94.69 83 GLY A O 1
ATOM 618 N N . HIS A 1 84 ? 2.336 -3.34 -4.723 1 96.62 84 HIS A N 1
ATOM 619 C CA . HIS A 1 84 ? 1.567 -4.023 -3.688 1 96.62 84 HIS A CA 1
ATOM 620 C C . HIS A 1 84 ? 0.471 -4.887 -4.297 1 96.62 84 HIS A C 1
ATOM 622 O O . HIS A 1 84 ? -0.249 -4.445 -5.195 1 96.62 84 HIS A O 1
ATOM 628 N N . VAL A 1 85 ? 0.349 -6.105 -3.893 1 97.88 85 VAL A N 1
ATOM 629 C CA . VAL A 1 85 ? -0.775 -7.008 -4.129 1 97.88 85 VAL A CA 1
ATOM 630 C C . VAL A 1 85 ? -0.716 -8.18 -3.15 1 97.88 85 VAL A C 1
ATOM 632 O O . VAL A 1 85 ? 0.368 -8.586 -2.73 1 97.88 85 VAL A O 1
ATOM 635 N N . THR A 1 86 ? -1.849 -8.633 -2.746 1 98.25 86 THR A N 1
ATOM 636 C CA . THR A 1 86 ? -1.899 -9.812 -1.891 1 98.25 86 THR A CA 1
ATOM 637 C C . THR A 1 86 ? -2.113 -11.078 -2.723 1 98.25 86 THR A C 1
ATOM 639 O O . THR A 1 86 ? -3.043 -11.148 -3.529 1 98.25 86 THR A O 1
ATOM 642 N N . LEU A 1 87 ? -1.207 -12.023 -2.629 1 98.56 87 LEU A N 1
ATOM 643 C CA . LEU A 1 87 ? -1.411 -13.336 -3.232 1 98.56 87 LEU A CA 1
ATOM 644 C C . LEU A 1 87 ? -2.141 -14.273 -2.271 1 98.56 87 LEU A C 1
ATOM 646 O O . LEU A 1 87 ? -1.742 -14.414 -1.114 1 98.56 87 LEU A O 1
ATOM 650 N N . LEU A 1 88 ? -3.223 -14.812 -2.705 1 98.56 88 LEU A N 1
ATOM 651 C CA . LEU A 1 88 ? -3.99 -15.766 -1.913 1 98.56 88 LEU A CA 1
ATOM 652 C C . LEU A 1 88 ? -3.996 -17.141 -2.574 1 98.56 88 LEU A C 1
ATOM 654 O O . LEU A 1 88 ? -4.621 -17.328 -3.623 1 98.56 88 LEU A O 1
ATOM 658 N N . PHE A 1 89 ? -3.279 -18.078 -1.988 1 98.25 89 PHE A N 1
ATOM 659 C CA . PHE A 1 89 ? -3.291 -19.469 -2.424 1 98.25 89 PHE A CA 1
ATOM 660 C C . PHE A 1 8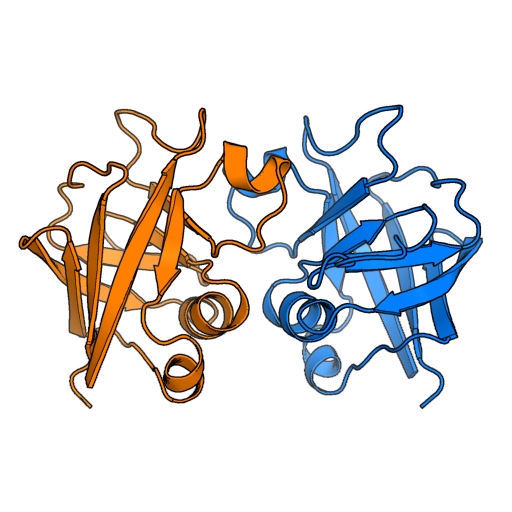9 ? -4.453 -20.234 -1.791 1 98.25 89 PHE A C 1
ATOM 662 O O . PHE A 1 89 ? -4.246 -21.109 -0.947 1 98.25 89 PHE A O 1
ATOM 669 N N . GLN A 1 90 ? -5.598 -19.938 -2.24 1 97.88 90 GLN A N 1
ATOM 670 C CA . GLN A 1 90 ? -6.848 -20.484 -1.723 1 97.88 90 GLN A CA 1
ATOM 671 C C . GLN A 1 90 ? -7.992 -20.266 -2.707 1 97.88 90 GLN A C 1
ATOM 673 O O . GLN A 1 90 ? -7.824 -19.562 -3.713 1 97.88 90 GLN A O 1
ATOM 678 N N . ASP A 1 91 ? -9.125 -20.859 -2.42 1 97.81 91 ASP A N 1
ATOM 679 C CA . ASP A 1 91 ? -10.305 -20.656 -3.254 1 97.81 91 ASP A CA 1
ATOM 680 C C . ASP A 1 91 ? -10.867 -19.25 -3.076 1 97.81 91 ASP A C 1
ATOM 682 O O . ASP A 1 91 ? -10.773 -18.672 -1.995 1 97.81 91 ASP A O 1
ATOM 686 N N . VAL A 1 92 ? -11.43 -18.734 -4.184 1 97.88 92 VAL A N 1
ATOM 687 C CA . VAL A 1 92 ? -12.125 -17.453 -4.125 1 97.88 92 VAL A CA 1
ATOM 688 C C . VAL A 1 92 ? -13.391 -17.578 -3.285 1 97.88 92 VAL A C 1
ATOM 690 O O . VAL A 1 92 ? -14.195 -18.484 -3.506 1 97.88 92 VAL A O 1
ATOM 693 N N . PRO A 1 93 ? -13.477 -16.797 -2.26 1 97.31 93 PRO A N 1
ATOM 694 C CA . PRO A 1 93 ? -14.742 -16.859 -1.525 1 97.31 93 PRO A CA 1
ATOM 695 C C . PRO A 1 93 ? -15.945 -16.484 -2.389 1 97.31 93 PRO A C 1
ATOM 697 O O . PRO A 1 93 ? -15.828 -15.648 -3.289 1 97.31 93 PRO A O 1
ATOM 700 N N . ALA A 1 94 ? -17 -17.125 -2.115 1 96.06 94 ALA A N 1
ATOM 701 C CA . ALA A 1 94 ? -18.234 -16.906 -2.871 1 96.06 94 ALA A CA 1
ATOM 702 C C . ALA A 1 94 ? -18.703 -15.461 -2.734 1 96.06 94 ALA A C 1
ATOM 704 O O . ALA A 1 94 ? -19.219 -14.875 -3.693 1 96.06 94 ALA A O 1
ATOM 705 N N . GLU A 1 95 ? -18.531 -14.922 -1.51 1 95.56 95 GLU A N 1
ATOM 706 C CA . GLU A 1 95 ? -18.984 -13.562 -1.247 1 95.56 95 GLU A CA 1
ATOM 707 C C . GLU A 1 95 ? -17.812 -12.641 -0.911 1 95.56 95 GLU A C 1
ATOM 709 O O . GLU A 1 95 ? -16.953 -12.992 -0.102 1 95.56 95 GLU A O 1
ATOM 714 N N . LYS A 1 96 ? -17.719 -11.406 -1.521 1 94.25 96 LYS A N 1
ATOM 715 C CA . LYS A 1 96 ? -16.859 -10.266 -1.188 1 94.25 96 LYS A CA 1
ATOM 716 C C . LYS A 1 96 ? -15.383 -10.641 -1.296 1 94.25 96 LYS A C 1
ATOM 718 O O . LYS A 1 96 ? -14.633 -10.5 -0.33 1 94.25 96 LYS A O 1
ATOM 723 N N . PRO A 1 97 ? -14.906 -11.266 -2.418 1 97.44 97 PRO A N 1
ATOM 724 C CA . PRO A 1 97 ? -13.461 -11.461 -2.561 1 97.44 97 PRO A CA 1
ATOM 725 C C . PRO A 1 97 ? -12.664 -10.172 -2.365 1 97.44 97 PRO A C 1
ATOM 727 O O . PRO A 1 97 ? -13.188 -9.078 -2.6 1 97.44 97 PRO A O 1
ATOM 730 N N . MET A 1 98 ? -11.484 -10.32 -1.856 1 96.31 98 MET A N 1
ATOM 731 C CA . MET A 1 98 ? -10.633 -9.164 -1.597 1 96.31 98 MET A C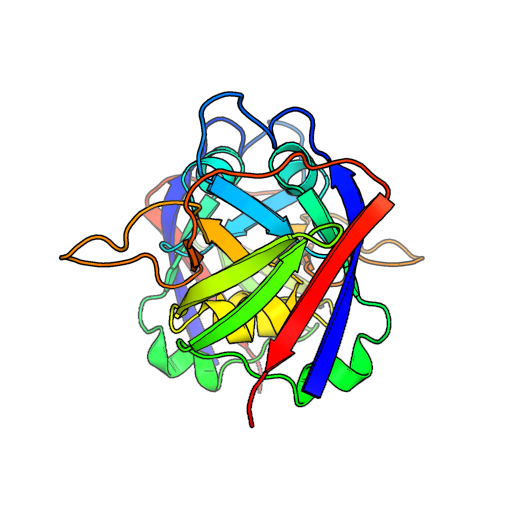A 1
ATOM 732 C C . MET A 1 98 ? -10.289 -8.438 -2.895 1 96.31 98 MET A C 1
ATOM 734 O O . MET A 1 98 ? -9.867 -9.062 -3.867 1 96.31 98 MET A O 1
ATOM 738 N N . GLN A 1 99 ? -10.383 -7.145 -2.859 1 95.12 99 GLN A N 1
ATOM 739 C CA . GLN A 1 99 ? -10.266 -6.363 -4.086 1 95.12 99 GLN A CA 1
ATOM 740 C C . GLN A 1 99 ? -8.805 -6.031 -4.391 1 95.12 99 GLN A C 1
ATOM 742 O O . GLN A 1 99 ? -8.477 -5.633 -5.508 1 95.12 99 GLN A O 1
ATOM 747 N N . ASN A 1 100 ? -7.914 -6.195 -3.379 1 96.12 100 ASN A N 1
ATOM 748 C CA . ASN A 1 100 ? -6.492 -5.941 -3.58 1 96.12 100 ASN A CA 1
ATOM 749 C C . ASN A 1 100 ? -5.707 -7.246 -3.727 1 96.12 100 ASN A C 1
ATOM 751 O O . ASN A 1 100 ? -4.492 -7.27 -3.514 1 96.12 100 ASN A O 1
ATOM 755 N N . ALA A 1 101 ? -6.395 -8.297 -4.148 1 98.12 101 ALA A N 1
ATOM 756 C CA . ALA A 1 101 ? -5.742 -9.602 -4.102 1 98.12 101 ALA A CA 1
ATOM 757 C C . ALA A 1 101 ? -5.844 -10.312 -5.449 1 98.12 101 ALA A C 1
ATOM 759 O O . ALA A 1 101 ? -6.691 -9.969 -6.277 1 98.12 101 ALA A O 1
ATOM 760 N N . ILE A 1 102 ? -4.926 -11.266 -5.664 1 98.62 102 ILE A N 1
ATOM 761 C CA . ILE A 1 102 ? -4.965 -12.289 -6.703 1 98.62 102 ILE A CA 1
ATOM 762 C C . ILE A 1 102 ? -5.148 -13.664 -6.07 1 98.62 102 ILE A C 1
ATOM 764 O O . ILE A 1 102 ? -4.359 -14.07 -5.219 1 98.62 102 ILE A O 1
ATOM 768 N N . TYR A 1 103 ? -6.227 -14.289 -6.445 1 98.88 103 TYR A N 1
ATOM 769 C CA . TYR A 1 103 ? -6.43 -15.672 -6.012 1 98.88 103 TYR A CA 1
ATOM 770 C C . TYR A 1 103 ? -5.816 -16.656 -7.004 1 98.88 103 TYR A C 1
ATOM 772 O O . TYR A 1 103 ? -5.969 -16.5 -8.219 1 98.88 103 TYR A O 1
ATOM 780 N N . LEU A 1 104 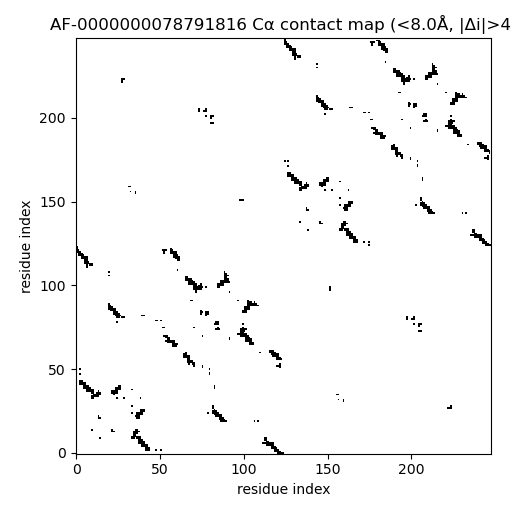? -5.137 -17.672 -6.457 1 98.81 104 LEU A N 1
ATOM 781 C CA . LEU A 1 104 ? -4.289 -18.516 -7.297 1 98.81 104 LEU A CA 1
ATOM 782 C C . LEU A 1 104 ? -4.629 -19.984 -7.109 1 98.81 104 LEU A C 1
ATOM 784 O O . LEU A 1 104 ? -4.926 -20.422 -5.992 1 98.81 104 LEU A O 1
ATOM 788 N N . LYS A 1 105 ? -4.555 -20.688 -8.242 1 98.69 105 LYS A N 1
ATOM 789 C CA . LYS A 1 105 ? -4.582 -22.141 -8.25 1 98.69 105 LYS A CA 1
ATOM 790 C C . LYS A 1 105 ? -3.383 -22.703 -9 1 98.69 105 LYS A C 1
ATOM 792 O O . LYS A 1 105 ? -2.984 -22.188 -10.039 1 98.69 105 LYS A O 1
ATOM 797 N N . PRO A 1 106 ? -2.811 -23.875 -8.562 1 98.19 106 PRO A N 1
ATOM 798 C CA . PRO A 1 106 ? -3.215 -24.641 -7.375 1 98.19 106 PRO A CA 1
ATOM 799 C C . PRO A 1 106 ? -3.02 -23.844 -6.082 1 98.19 106 PRO A C 1
ATOM 801 O O . PRO A 1 106 ? -2.412 -22.781 -6.094 1 98.19 106 PRO A O 1
ATOM 804 N N . THR A 1 107 ? -3.59 -24.344 -5.012 1 97.62 107 THR A N 1
ATOM 805 C CA . THR A 1 107 ? -3.645 -23.547 -3.785 1 97.62 107 THR A CA 1
ATOM 806 C C . THR A 1 107 ? -2.453 -23.875 -2.885 1 97.62 107 THR A C 1
ATOM 808 O O . THR A 1 107 ? -2.316 -23.297 -1.804 1 97.62 107 THR A O 1
ATOM 811 N N . GLN A 1 108 ? -1.621 -24.766 -3.279 1 95.62 108 GLN A N 1
ATOM 812 C CA . GLN A 1 108 ? -0.415 -25.031 -2.504 1 95.62 108 GLN A CA 1
ATOM 813 C C . GLN A 1 108 ? 0.571 -23.875 -2.607 1 95.62 108 GLN A C 1
ATOM 815 O O . GLN A 1 108 ? 1.157 -23.641 -3.668 1 95.62 108 GLN A O 1
ATOM 820 N N . ARG A 1 109 ? 0.737 -23.188 -1.57 1 95.69 109 ARG A N 1
ATOM 821 C CA . ARG A 1 109 ? 1.646 -22.047 -1.549 1 95.69 109 ARG A CA 1
ATOM 822 C C . ARG A 1 109 ? 3.094 -22.5 -1.715 1 95.69 109 ARG A C 1
ATOM 824 O O . ARG A 1 109 ? 3.566 -23.375 -0.983 1 95.69 109 ARG A O 1
ATOM 831 N N . PRO A 1 110 ? 3.781 -21.969 -2.629 1 95.5 110 PRO A N 1
ATOM 832 C CA . PRO A 1 110 ? 5.199 -22.297 -2.764 1 95.5 110 PRO A CA 1
ATOM 833 C C . PRO A 1 110 ? 6.07 -21.625 -1.703 1 95.5 110 PRO A C 1
ATOM 835 O O . PRO A 1 110 ? 5.57 -20.828 -0.908 1 95.5 110 PRO A O 1
ATOM 838 N N . ALA A 1 111 ? 7.324 -22.031 -1.665 1 94.25 111 ALA A N 1
ATOM 839 C CA . ALA A 1 111 ? 8.289 -21.344 -0.811 1 94.25 111 ALA A CA 1
ATOM 840 C C . ALA A 1 111 ? 8.672 -19.984 -1.396 1 94.25 111 ALA A C 1
ATOM 842 O O . ALA A 1 111 ? 8.805 -19.844 -2.615 1 94.25 111 ALA A O 1
ATOM 843 N N . PHE A 1 112 ? 8.805 -19.047 -0.555 1 97.25 112 PHE A N 1
ATOM 844 C CA . PHE A 1 112 ? 9.32 -17.734 -0.913 1 97.25 112 PHE A CA 1
ATOM 845 C C . PHE A 1 112 ? 10.664 -17.484 -0.244 1 97.25 112 PHE A C 1
ATOM 847 O O . PHE A 1 112 ? 10.82 -17.734 0.954 1 97.25 112 PHE A O 1
ATOM 854 N N . ARG A 1 113 ? 11.578 -17.047 -0.952 1 97.88 113 ARG A N 1
ATOM 855 C CA . ARG A 1 113 ? 12.891 -16.641 -0.457 1 97.88 113 ARG A CA 1
ATOM 856 C C . ARG A 1 113 ? 13.445 -15.469 -1.257 1 97.88 113 ARG A C 1
ATOM 858 O O . ARG A 1 113 ? 12.977 -15.18 -2.361 1 97.88 113 ARG A O 1
ATOM 865 N N . VAL A 1 114 ? 14.383 -14.789 -0.637 1 98.69 114 VAL A N 1
ATOM 866 C CA . VAL A 1 114 ? 15.102 -13.789 -1.419 1 98.69 114 VAL A CA 1
ATOM 867 C C . VAL A 1 114 ? 15.703 -14.438 -2.664 1 98.69 114 VAL A C 1
ATOM 869 O O . VAL A 1 114 ? 16.297 -15.516 -2.584 1 98.69 114 VAL A O 1
ATOM 872 N N . GLY A 1 115 ? 15.484 -13.883 -3.779 1 98.69 115 GLY A N 1
ATOM 873 C CA . GLY A 1 115 ? 15.938 -14.453 -5.039 1 98.69 115 GLY A CA 1
ATOM 874 C C . GLY A 1 115 ? 14.828 -15.133 -5.816 1 98.69 115 GLY A C 1
ATOM 875 O O . GLY A 1 115 ? 14.961 -15.391 -7.012 1 98.69 115 GLY A O 1
ATOM 876 N N . THR A 1 116 ? 13.727 -15.477 -5.148 1 98.62 116 THR A N 1
ATOM 877 C CA . THR A 1 116 ? 12.57 -16.031 -5.844 1 98.62 116 THR A CA 1
ATOM 878 C C . THR A 1 116 ? 12.117 -15.094 -6.961 1 98.62 116 THR A C 1
ATOM 880 O O . THR A 1 116 ? 12.07 -13.875 -6.777 1 98.62 116 THR A O 1
ATOM 883 N N . THR A 1 117 ? 11.812 -15.688 -8.125 1 98.5 117 THR A N 1
ATOM 884 C CA . THR A 1 117 ? 11.336 -14.906 -9.258 1 98.5 117 THR A CA 1
ATOM 885 C C . THR A 1 117 ? 9.828 -15.078 -9.438 1 98.5 117 THR A C 1
ATOM 887 O O . THR A 1 117 ? 9.305 -16.188 -9.305 1 98.5 117 THR A O 1
ATOM 890 N N . LEU A 1 118 ? 9.125 -14.023 -9.609 1 98.31 118 LEU A N 1
ATOM 891 C CA . LEU A 1 118 ? 7.719 -13.977 -9.984 1 98.31 118 LEU A CA 1
ATOM 892 C C . LEU A 1 118 ? 7.551 -13.492 -11.422 1 98.31 118 LEU A C 1
ATOM 894 O O . LEU A 1 118 ? 7.984 -12.391 -11.766 1 98.31 118 LEU A O 1
ATOM 898 N N . THR A 1 119 ? 6.996 -14.258 -12.266 1 97.31 119 THR A N 1
ATOM 899 C CA . THR A 1 119 ? 6.738 -13.867 -13.648 1 97.31 119 THR A CA 1
ATOM 900 C C . THR A 1 119 ? 5.234 -13.805 -13.922 1 97.31 119 THR A C 1
ATOM 902 O O . THR A 1 119 ? 4.551 -14.828 -13.859 1 97.31 119 THR A O 1
ATOM 905 N N . TYR A 1 120 ? 4.75 -12.633 -14.141 1 96.75 120 TYR A N 1
ATOM 906 C CA . TYR A 1 120 ? 3.363 -12.391 -14.531 1 96.75 120 TYR A CA 1
ATOM 907 C C . TYR A 1 120 ? 3.176 -12.57 -16.031 1 96.75 120 TYR A C 1
ATOM 909 O O . TYR A 1 120 ? 3.783 -11.844 -16.828 1 96.75 120 TYR A O 1
ATOM 917 N N . ASN A 1 121 ? 2.424 -13.508 -16.359 1 94.81 121 ASN A N 1
ATOM 918 C CA . ASN A 1 121 ? 2.162 -13.828 -17.75 1 94.81 121 ASN A CA 1
ATOM 919 C C . ASN A 1 121 ? 0.729 -13.484 -18.156 1 94.81 121 ASN A C 1
ATOM 921 O O . ASN A 1 121 ? -0.222 -14.047 -17.609 1 94.81 121 ASN A O 1
ATOM 925 N N . THR A 1 122 ? 0.564 -12.5 -19.109 1 90.44 122 THR A N 1
ATOM 926 C CA . THR A 1 122 ? -0.767 -12.047 -19.484 1 90.44 122 THR A CA 1
ATOM 927 C C . THR A 1 122 ? -1.074 -12.445 -20.938 1 90.44 122 THR A C 1
ATOM 929 O O . THR A 1 122 ? -0.16 -12.656 -21.734 1 90.44 122 THR A O 1
ATOM 932 N N . GLN A 1 123 ? -2.367 -13.008 -21.188 1 76.38 123 GLN A N 1
ATOM 933 C CA . GLN A 1 123 ? -2.795 -13.43 -22.516 1 76.38 123 GLN A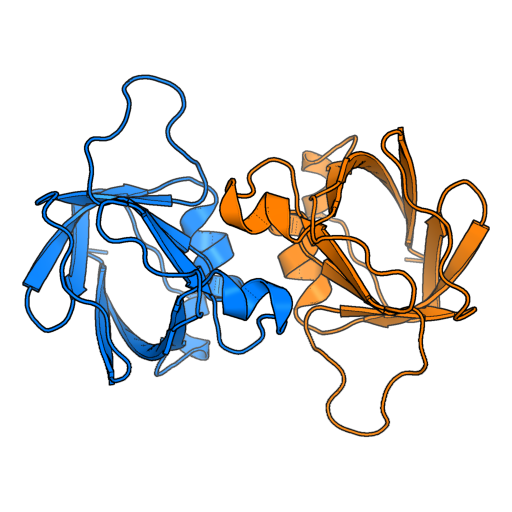 CA 1
ATOM 934 C C . GLN A 1 123 ? -2.947 -12.234 -23.453 1 76.38 123 GLN A C 1
ATOM 936 O O . GLN A 1 123 ? -2.879 -12.375 -24.672 1 76.38 123 GLN A O 1
ATOM 941 N N . ALA A 1 124 ? -3.357 -11.094 -23 1 57.62 124 ALA A N 1
ATOM 942 C CA . ALA A 1 124 ? -3.613 -10.07 -24.016 1 57.62 124 ALA A CA 1
ATOM 943 C C . ALA A 1 124 ? -2.346 -9.273 -24.328 1 57.62 124 ALA A C 1
ATOM 945 O O . ALA A 1 124 ? -1.49 -9.094 -23.453 1 57.62 124 ALA A O 1
ATOM 946 N N . MET B 1 1 ? -9.781 22.891 -3.664 1 85.75 1 MET B N 1
ATOM 947 C CA . MET B 1 1 ? -10.633 21.719 -3.508 1 85.75 1 MET B CA 1
ATOM 948 C C . MET B 1 1 ? -10.305 20.969 -2.213 1 85.75 1 MET B C 1
ATOM 950 O O . MET B 1 1 ? -9.172 21.031 -1.731 1 85.75 1 MET B O 1
ATOM 954 N N . GLN B 1 2 ? -11.344 20.406 -1.563 1 89.88 2 GLN B N 1
ATOM 955 C CA . GLN B 1 2 ? -11.148 19.781 -0.259 1 89.88 2 GLN B CA 1
ATOM 956 C C . GLN B 1 2 ? -11.648 18.344 -0.257 1 89.88 2 GLN B C 1
ATOM 958 O O . GLN B 1 2 ? -12.711 18.047 -0.81 1 89.88 2 GLN B O 1
ATOM 963 N N . PHE B 1 3 ? -10.828 17.531 0.355 1 92.88 3 PHE B N 1
ATOM 964 C CA . PHE B 1 3 ? -11.25 16.172 0.637 1 92.88 3 PHE B CA 1
ATOM 965 C C . PHE B 1 3 ? -11.055 15.836 2.111 1 92.88 3 PHE B C 1
ATOM 967 O O . PHE B 1 3 ? -10.055 16.219 2.715 1 92.88 3 PHE B O 1
ATOM 974 N N . THR B 1 4 ? -12.055 15.148 2.562 1 95.62 4 THR B N 1
ATOM 975 C CA . THR B 1 4 ? -11.992 14.82 3.982 1 95.62 4 THR B CA 1
ATOM 976 C C . THR B 1 4 ? -12.031 13.305 4.191 1 95.62 4 THR B C 1
ATOM 978 O O . THR B 1 4 ? -12.758 12.602 3.494 1 95.62 4 THR B O 1
ATOM 981 N N . ALA B 1 5 ? -11.195 12.891 5.098 1 97.31 5 ALA B N 1
ATOM 982 C CA . ALA B 1 5 ? -11.203 11.508 5.574 1 97.31 5 ALA B CA 1
ATOM 983 C C . ALA B 1 5 ? -11.375 11.453 7.09 1 97.31 5 ALA B C 1
ATOM 985 O O . ALA B 1 5 ? -11.109 12.438 7.789 1 97.31 5 ALA B O 1
ATOM 986 N N . THR B 1 6 ? -11.883 10.367 7.578 1 98.56 6 THR B N 1
ATOM 987 C CA . THR B 1 6 ? -11.984 10.094 9.008 1 98.56 6 THR B CA 1
ATOM 988 C C . THR B 1 6 ? -11.211 8.828 9.375 1 98.56 6 THR B C 1
ATOM 990 O O . THR B 1 6 ? -11.273 7.828 8.656 1 98.56 6 THR B O 1
ATOM 993 N N . ILE B 1 7 ? -10.438 8.914 10.477 1 98.81 7 ILE B N 1
ATOM 994 C CA . ILE B 1 7 ? -9.742 7.73 10.977 1 98.81 7 ILE B CA 1
ATOM 995 C C . ILE B 1 7 ? -10.75 6.746 11.57 1 98.81 7 ILE B C 1
ATOM 997 O O . ILE B 1 7 ? -11.523 7.105 12.461 1 98.81 7 ILE B O 1
ATOM 1001 N N . THR B 1 8 ? -10.719 5.559 11.086 1 98.81 8 THR B N 1
ATOM 1002 C CA . THR B 1 8 ? -11.719 4.59 11.508 1 98.81 8 THR B CA 1
ATOM 1003 C C . THR B 1 8 ? -11.078 3.473 12.336 1 98.81 8 THR B C 1
ATOM 1005 O O . THR B 1 8 ? -11.773 2.715 13.008 1 98.81 8 THR B O 1
ATOM 1008 N N . ALA B 1 9 ? -9.812 3.297 12.281 1 98.81 9 ALA B N 1
ATOM 1009 C CA . ALA B 1 9 ? -9.078 2.301 13.062 1 98.81 9 ALA B CA 1
ATOM 1010 C C . ALA B 1 9 ? -7.609 2.689 13.203 1 98.81 9 ALA B C 1
ATOM 1012 O O . ALA B 1 9 ? -7.062 3.395 12.352 1 98.81 9 ALA B O 1
ATOM 1013 N N . ILE B 1 10 ? -6.996 2.27 14.258 1 98.62 10 ILE B N 1
ATOM 1014 C CA . ILE B 1 10 ? -5.574 2.459 14.523 1 98.62 10 ILE B CA 1
ATOM 1015 C C . ILE B 1 10 ? -4.941 1.128 14.93 1 98.62 10 ILE B C 1
ATOM 1017 O O . ILE B 1 10 ? -5.355 0.513 15.914 1 98.62 10 ILE B O 1
ATOM 1021 N N . GLY B 1 11 ? -3.955 0.746 14.133 1 98.44 11 GLY B N 1
ATOM 1022 C CA . GLY B 1 11 ? -3.297 -0.521 14.406 1 98.44 11 GLY B CA 1
ATOM 1023 C C . GLY B 1 11 ? -2.508 -0.517 15.703 1 98.44 11 GLY B C 1
ATOM 1024 O O . GLY B 1 11 ? -2.02 0.53 16.141 1 98.44 11 GLY B O 1
ATOM 1025 N N . LYS B 1 12 ? -2.383 -1.704 16.234 1 97.19 12 LYS B N 1
ATOM 1026 C CA . LYS B 1 12 ? -1.714 -1.852 17.531 1 97.19 12 LYS B CA 1
ATOM 1027 C C . LYS B 1 12 ? -0.263 -1.385 17.453 1 97.19 12 LYS B C 1
ATOM 1029 O O . LYS B 1 12 ? 0.312 -0.96 18.453 1 97.19 12 LYS B O 1
ATOM 1034 N N . ASP B 1 13 ? 0.315 -1.424 16.234 1 96.5 13 ASP B N 1
ATOM 1035 C CA . ASP B 1 13 ? 1.713 -1.041 16.062 1 96.5 13 ASP B CA 1
ATOM 1036 C C . ASP B 1 13 ? 1.83 0.256 15.266 1 96.5 13 ASP B C 1
ATOM 1038 O O . ASP B 1 13 ? 2.898 0.573 14.742 1 96.5 13 ASP B O 1
ATOM 1042 N N . ALA B 1 14 ? 0.729 0.919 15.094 1 97.12 14 ALA B N 1
ATOM 1043 C CA . ALA B 1 14 ? 0.665 2.045 14.164 1 97.12 14 ALA B CA 1
ATOM 1044 C C . ALA B 1 14 ? 1.271 3.301 14.789 1 97.12 14 ALA B C 1
ATOM 1046 O O . ALA B 1 14 ? 1.812 4.152 14.078 1 97.12 14 ALA B O 1
ATOM 1047 N N . LEU B 1 15 ? 1.076 3.432 16.062 1 95.56 15 LEU B N 1
ATOM 1048 C CA . LEU B 1 15 ? 1.507 4.66 16.719 1 95.56 15 LEU B CA 1
ATOM 1049 C C . LEU B 1 15 ? 2.609 4.379 17.734 1 95.56 15 LEU B C 1
ATOM 1051 O O . LEU B 1 15 ? 2.504 3.439 18.531 1 95.56 15 LEU B O 1
ATOM 1055 N N . SER B 1 16 ? 3.697 4.934 17.469 1 86.5 16 SER B N 1
ATOM 1056 C CA . SER B 1 16 ? 4.742 4.957 18.484 1 86.5 16 SER B CA 1
ATOM 1057 C C . SER B 1 16 ? 4.926 6.359 19.062 1 86.5 16 SER B C 1
ATOM 1059 O O . SER B 1 16 ? 4.676 7.352 18.375 1 86.5 16 SER B O 1
ATOM 1061 N N . SER B 1 17 ? 5.277 6.426 20.328 1 77.12 17 SER B N 1
ATOM 1062 C CA . SER B 1 17 ? 5.312 7.703 21.031 1 77.12 17 SER B CA 1
ATOM 1063 C C . SER B 1 17 ? 6.266 8.68 20.344 1 77.12 17 SER B C 1
ATOM 1065 O O . SER B 1 17 ? 5.973 9.875 20.25 1 77.12 17 SER B O 1
ATOM 1067 N N . LYS B 1 18 ? 7.219 8.336 19.922 1 78.19 18 LYS B N 1
ATOM 1068 C CA . LYS B 1 18 ? 8.227 9.281 19.453 1 78.19 18 LYS B CA 1
ATOM 1069 C C . LYS B 1 18 ? 8.398 9.195 17.938 1 78.19 18 LYS B C 1
ATOM 1071 O O . LYS B 1 18 ? 9.203 9.93 17.359 1 78.19 18 LYS B O 1
ATOM 1076 N N . ASP B 1 19 ? 7.52 8.57 17.344 1 84.38 19 ASP B N 1
ATOM 1077 C CA . ASP B 1 19 ? 7.73 8.367 15.922 1 84.38 19 ASP B CA 1
ATOM 1078 C C . ASP B 1 19 ? 6.984 9.422 15.102 1 84.38 19 ASP B C 1
ATOM 1080 O O . ASP B 1 19 ? 5.762 9.547 15.211 1 84.38 19 ASP B O 1
ATOM 1084 N N . PRO B 1 20 ? 7.762 10.281 14.398 1 93.5 20 PRO B N 1
ATOM 1085 C CA . PRO B 1 20 ? 7.148 11.336 13.586 1 93.5 20 PRO B CA 1
ATOM 1086 C C . PRO B 1 20 ? 6.414 10.781 12.367 1 93.5 20 PRO B C 1
ATOM 1088 O O . PRO B 1 20 ? 5.867 11.547 11.57 1 93.5 20 PRO B O 1
ATOM 1091 N N . MET B 1 21 ? 6.309 9.562 12.234 1 96.06 21 MET B N 1
ATOM 1092 C CA . MET B 1 21 ? 5.781 8.93 11.031 1 96.06 21 MET B CA 1
ATOM 1093 C C . MET B 1 21 ? 4.426 8.281 11.305 1 96.06 21 MET B C 1
ATOM 1095 O O . MET B 1 21 ? 4.27 7.547 12.281 1 96.06 21 MET B O 1
ATOM 1099 N N . ILE B 1 22 ? 3.447 8.633 10.523 1 98.25 22 ILE B N 1
ATOM 1100 C CA . ILE B 1 22 ? 2.131 8 10.531 1 98.25 22 ILE B CA 1
ATOM 1101 C C . ILE B 1 22 ? 1.856 7.355 9.18 1 98.25 22 ILE B C 1
ATOM 1103 O O . ILE B 1 22 ? 1.892 8.023 8.141 1 98.25 22 ILE B O 1
ATOM 1107 N N . ILE B 1 23 ? 1.646 6.09 9.195 1 98.38 23 ILE B N 1
ATOM 1108 C CA . ILE B 1 23 ? 1.305 5.383 7.965 1 98.38 23 ILE B CA 1
ATOM 1109 C C . ILE B 1 23 ? -0.213 5.285 7.832 1 98.38 23 ILE B C 1
ATOM 1111 O O . ILE B 1 23 ? -0.886 4.727 8.695 1 98.38 23 ILE B O 1
ATOM 1115 N N . LEU B 1 24 ? -0.786 5.836 6.727 1 98.62 24 LEU B N 1
ATOM 1116 C CA . LEU B 1 24 ? -2.219 5.789 6.453 1 98.62 24 LEU B CA 1
ATOM 1117 C C . LEU B 1 24 ? -2.535 4.758 5.375 1 98.62 24 LEU B C 1
ATOM 1119 O O . LEU B 1 24 ? -1.788 4.621 4.406 1 98.62 24 LEU B O 1
ATOM 1123 N N . PHE B 1 25 ? -3.609 4.09 5.523 1 98.25 25 PHE B N 1
ATOM 1124 C CA . PHE B 1 25 ? -4.184 3.203 4.516 1 98.25 25 PHE B CA 1
ATOM 1125 C C . PHE B 1 25 ? -5.695 3.363 4.453 1 98.25 25 PHE B C 1
ATOM 1127 O O . PHE B 1 25 ? -6.309 3.881 5.391 1 98.25 25 PHE B O 1
ATOM 1134 N N . GLY B 1 26 ? -6.234 2.945 3.35 1 96.69 26 GLY B N 1
ATOM 1135 C CA . GLY B 1 26 ? -7.68 2.848 3.236 1 96.69 26 GLY B CA 1
ATOM 1136 C C . GLY B 1 26 ? -8.242 1.585 3.859 1 96.69 26 GLY B C 1
ATOM 1137 O O . GLY B 1 26 ? -7.496 0.751 4.371 1 96.69 26 GLY B O 1
ATOM 1138 N N . PRO B 1 27 ? -9.586 1.499 3.83 1 95.88 27 PRO B N 1
ATOM 1139 C CA . PRO B 1 27 ? -10.258 0.42 4.555 1 95.88 27 PRO B CA 1
ATOM 1140 C C . PRO B 1 27 ? -10.023 -0.952 3.93 1 95.88 27 PRO B C 1
ATOM 1142 O O . PRO B 1 27 ? -10.336 -1.977 4.535 1 95.88 27 PRO B O 1
ATOM 1145 N N . GLU B 1 28 ? -9.414 -1.094 2.756 1 94.56 28 GLU B N 1
ATOM 1146 C CA . GLU B 1 28 ? -9.211 -2.359 2.059 1 94.56 28 GLU B CA 1
ATOM 1147 C C . GLU B 1 28 ? -7.91 -3.027 2.502 1 94.56 28 GLU B C 1
ATOM 1149 O O . GLU B 1 28 ? -7.578 -4.121 2.039 1 94.56 28 GLU B O 1
ATOM 1154 N N . ALA B 1 29 ? -7.211 -2.375 3.359 1 96.88 29 ALA B N 1
ATOM 1155 C CA . ALA B 1 29 ? -5.945 -2.93 3.836 1 96.88 29 ALA B CA 1
ATOM 1156 C C . ALA B 1 29 ? -6.156 -4.305 4.469 1 96.88 29 ALA B C 1
ATOM 1158 O O . ALA B 1 29 ? -7.164 -4.539 5.137 1 96.88 29 ALA B O 1
ATOM 1159 N N . THR B 1 30 ? -5.152 -5.203 4.285 1 96.06 30 THR B N 1
ATOM 1160 C CA . THR B 1 30 ? -5.176 -6.508 4.938 1 96.06 30 THR B CA 1
ATOM 1161 C C . THR B 1 30 ? -4.996 -6.363 6.445 1 96.06 30 THR B C 1
ATOM 1163 O O . THR B 1 30 ? -4.57 -5.309 6.926 1 96.06 30 THR B O 1
ATOM 1166 N N . ASP B 1 31 ? -5.301 -7.434 7.145 1 95.75 31 ASP B N 1
ATOM 1167 C CA . ASP B 1 31 ? -5.156 -7.414 8.594 1 95.75 31 ASP B CA 1
ATOM 1168 C C . ASP B 1 31 ? -3.721 -7.086 9 1 95.75 31 ASP B C 1
ATOM 1170 O O . ASP B 1 31 ? -3.494 -6.32 9.945 1 95.75 31 ASP B O 1
ATOM 1174 N N . ALA B 1 32 ? -2.77 -7.664 8.281 1 95.88 32 ALA B N 1
ATOM 1175 C CA . ALA B 1 32 ? -1.364 -7.43 8.609 1 95.88 32 ALA B CA 1
ATOM 1176 C C . ALA B 1 32 ? -0.998 -5.961 8.422 1 95.88 32 ALA B C 1
ATOM 1178 O O . ALA B 1 32 ? -0.298 -5.379 9.25 1 95.88 32 ALA B O 1
ATOM 1179 N N . LEU B 1 33 ? -1.468 -5.363 7.375 1 97.88 33 LEU B N 1
ATOM 1180 C CA . LEU B 1 33 ? -1.207 -3.945 7.141 1 97.88 33 LEU B CA 1
ATOM 1181 C C . LEU B 1 33 ? -1.934 -3.084 8.164 1 97.88 33 LEU B C 1
ATOM 1183 O O . LEU B 1 33 ? -1.395 -2.074 8.625 1 97.88 33 LEU B O 1
ATOM 1187 N N . ARG B 1 34 ? -3.09 -3.461 8.562 1 97.94 34 ARG B N 1
ATOM 1188 C CA . ARG B 1 34 ? -3.877 -2.738 9.555 1 97.94 34 ARG B CA 1
ATOM 1189 C C . ARG B 1 34 ? -3.143 -2.668 10.891 1 97.94 34 ARG B C 1
ATOM 1191 O O . ARG B 1 34 ? -3.277 -1.688 11.625 1 97.94 34 ARG B O 1
ATOM 1198 N N . ASP B 1 35 ? -2.383 -3.646 11.148 1 97.38 35 ASP B N 1
ATOM 1199 C CA . ASP B 1 35 ? -1.662 -3.676 12.422 1 97.38 35 ASP B CA 1
ATOM 1200 C C . ASP B 1 35 ? -0.639 -2.545 12.5 1 97.38 35 ASP B C 1
ATOM 1202 O O . ASP B 1 35 ? -0.337 -2.047 13.586 1 97.38 35 ASP B O 1
ATOM 1206 N N . VAL B 1 36 ? -0.159 -2.098 11.359 1 97.56 36 VAL B N 1
ATOM 1207 C CA . VAL B 1 36 ? 0.942 -1.141 11.375 1 97.56 36 VAL B CA 1
ATOM 1208 C C . VAL B 1 36 ? 0.472 0.197 10.805 1 97.56 36 VAL B C 1
ATOM 1210 O O . VAL B 1 36 ? 1.287 1.075 10.516 1 97.56 36 VAL B O 1
ATOM 1213 N N . ALA B 1 37 ? -0.822 0.372 10.633 1 98.5 37 ALA B N 1
ATOM 1214 C CA . ALA B 1 37 ? -1.3 1.559 9.93 1 98.5 37 ALA B CA 1
ATOM 1215 C C . ALA B 1 37 ? -2.479 2.193 10.656 1 98.5 37 ALA B C 1
ATOM 1217 O O . ALA B 1 37 ? -3.086 1.568 11.531 1 98.5 37 ALA B O 1
ATOM 1218 N N . VAL B 1 38 ? -2.688 3.428 10.367 1 98.75 38 VAL B N 1
ATOM 1219 C CA . VAL B 1 38 ? -3.914 4.156 10.672 1 98.75 38 VAL B CA 1
ATOM 1220 C C . VAL B 1 38 ? -4.859 4.105 9.477 1 98.75 38 VAL B C 1
ATOM 1222 O O . VAL B 1 38 ? -4.473 4.469 8.359 1 98.75 38 VAL B O 1
ATOM 1225 N N . ILE B 1 39 ? -6.078 3.65 9.711 1 98.81 39 ILE B N 1
ATOM 1226 C CA . ILE B 1 39 ? -7.012 3.463 8.609 1 98.81 39 ILE B CA 1
ATOM 1227 C C . ILE B 1 39 ? -7.875 4.715 8.445 1 98.81 39 ILE B C 1
ATOM 1229 O O . ILE B 1 39 ? -8.539 5.145 9.391 1 98.81 39 ILE B O 1
ATOM 1233 N N . GLN B 1 40 ? -7.762 5.297 7.281 1 98.56 40 GLN B N 1
ATOM 1234 C CA . GLN B 1 40 ? -8.594 6.449 6.961 1 98.56 40 GLN B CA 1
ATOM 1235 C C . GLN B 1 40 ? -9.664 6.09 5.938 1 98.56 40 GLN B C 1
ATOM 1237 O O . GLN B 1 40 ? -9.422 5.293 5.023 1 98.56 40 GLN B O 1
ATOM 1242 N N . GLN B 1 41 ? -10.82 6.617 6.113 1 97.25 41 GLN B N 1
ATOM 1243 C CA . GLN B 1 41 ? -11.93 6.48 5.18 1 97.25 41 GLN B CA 1
ATOM 1244 C C . GLN B 1 41 ? -12.344 7.836 4.609 1 97.25 41 GLN B C 1
ATOM 1246 O O . GLN B 1 41 ? -12.766 8.727 5.352 1 97.25 41 GLN B O 1
ATOM 1251 N N . PHE B 1 42 ? -12.195 7.961 3.309 1 96.06 42 PHE B N 1
ATOM 1252 C CA . PHE B 1 42 ? -12.594 9.203 2.658 1 96.06 42 PHE B CA 1
ATOM 1253 C C . PHE B 1 42 ? -14.117 9.297 2.561 1 96.06 42 PHE B C 1
ATOM 1255 O O . PHE B 1 42 ? -14.789 8.305 2.299 1 96.06 42 PHE B O 1
ATOM 1262 N N . ASP B 1 43 ? -14.609 10.484 2.666 1 92.88 43 ASP B N 1
ATOM 1263 C CA . ASP B 1 43 ? -16.047 10.727 2.6 1 92.88 43 ASP B CA 1
ATOM 1264 C C . ASP B 1 43 ? -16.578 10.492 1.187 1 92.88 43 ASP B C 1
ATOM 1266 O O . ASP B 1 43 ? -17.703 10.008 1.011 1 92.88 43 ASP B O 1
ATOM 1270 N N . ASP B 1 44 ? -15.836 10.828 0.219 1 87.69 44 ASP B N 1
ATOM 1271 C CA . ASP B 1 44 ? -16.219 10.703 -1.184 1 87.69 44 ASP B CA 1
ATOM 1272 C C . ASP B 1 44 ? -15.086 10.078 -2.004 1 87.69 44 ASP B C 1
ATOM 1274 O O . ASP B 1 44 ? -14.383 10.781 -2.73 1 87.69 44 ASP B O 1
ATOM 1278 N N . PRO B 1 45 ? -14.992 8.773 -1.993 1 80.19 45 PRO B N 1
ATOM 1279 C CA . PRO B 1 45 ? -13.891 8.117 -2.689 1 80.19 45 PRO B CA 1
ATOM 1280 C C . PRO B 1 45 ? -13.93 8.336 -4.199 1 80.19 45 PRO B C 1
ATOM 1282 O O . PRO B 1 45 ? -12.875 8.383 -4.848 1 80.19 45 PRO B O 1
ATOM 1285 N N . ALA B 1 46 ? -15.047 8.555 -4.773 1 78.06 46 ALA B N 1
ATOM 1286 C CA . ALA B 1 46 ? -15.172 8.742 -6.215 1 78.06 46 ALA B CA 1
ATOM 1287 C C . ALA B 1 46 ? -14.562 10.07 -6.652 1 78.06 46 ALA B C 1
ATOM 1289 O O . ALA B 1 46 ? -13.992 10.172 -7.742 1 78.06 46 ALA B O 1
ATOM 1290 N N . ALA B 1 47 ? -14.68 11.008 -5.781 1 76.19 47 ALA B N 1
ATOM 1291 C CA . ALA B 1 47 ? -14.188 12.336 -6.133 1 76.19 47 ALA B CA 1
ATOM 1292 C C . ALA B 1 47 ? -12.672 12.406 -6.031 1 76.19 47 ALA B C 1
ATOM 1294 O O . ALA B 1 47 ? -12.039 13.297 -6.609 1 76.19 47 ALA B O 1
ATOM 1295 N N . LEU B 1 48 ? -12.094 11.352 -5.402 1 81.81 48 LEU B N 1
ATOM 1296 C CA . LEU B 1 48 ? -10.648 11.344 -5.219 1 81.81 48 LEU B CA 1
ATOM 1297 C C . LEU B 1 48 ? -9.93 11.195 -6.555 1 81.81 48 LEU B C 1
ATOM 1299 O O . LEU B 1 48 ? -8.75 11.539 -6.672 1 81.81 48 LEU B O 1
ATOM 1303 N N . SER B 1 49 ? -10.609 10.688 -7.504 1 80.88 49 SER B N 1
ATOM 1304 C CA . SER B 1 49 ? -9.977 10.453 -8.797 1 80.88 49 SER B CA 1
ATOM 1305 C C . SER B 1 49 ? -9.43 11.75 -9.391 1 80.88 49 SER B C 1
ATOM 1307 O O . SER B 1 49 ? -8.445 11.727 -10.141 1 80.88 49 SER B O 1
ATOM 1309 N N . GLN B 1 50 ? -10.016 12.938 -9.078 1 81.06 50 GLN B N 1
ATOM 1310 C CA . GLN B 1 50 ? -9.578 14.227 -9.602 1 81.06 50 GLN B CA 1
ATOM 1311 C C . GLN B 1 50 ? -8.719 14.969 -8.586 1 81.06 50 GLN B C 1
ATOM 1313 O O . GLN B 1 50 ? -8.266 16.094 -8.852 1 81.06 50 GLN B O 1
ATOM 1318 N N . PHE B 1 51 ? -8.5 14.297 -7.594 1 83.56 51 PHE B N 1
ATOM 1319 C CA . PHE B 1 51 ? -7.797 14.891 -6.461 1 83.56 51 PHE B CA 1
ATOM 1320 C C . PHE B 1 51 ? -6.289 14.859 -6.68 1 83.56 51 PHE B C 1
ATOM 1322 O O . PHE B 1 51 ? -5.754 13.891 -7.219 1 83.56 51 PHE B O 1
ATOM 1329 N N . SER B 1 52 ? -5.676 16.078 -6.438 1 90.56 52 SER B N 1
ATOM 1330 C CA . SER B 1 52 ? -4.219 16.125 -6.406 1 90.56 52 SER B CA 1
ATOM 1331 C C . SER B 1 52 ? -3.717 17.016 -5.277 1 90.56 52 SER B C 1
ATOM 1333 O O . SER B 1 52 ? -4.402 17.953 -4.875 1 90.56 52 SER B O 1
ATOM 1335 N N . ILE B 1 53 ? -2.6 16.672 -4.762 1 94.75 53 ILE B N 1
ATOM 1336 C CA . ILE B 1 53 ? -1.952 17.484 -3.74 1 94.75 53 ILE B CA 1
ATOM 1337 C C . ILE B 1 53 ? -0.526 17.812 -4.172 1 94.75 53 ILE B C 1
ATOM 1339 O O . ILE B 1 53 ? 0.077 17.078 -4.961 1 94.75 53 ILE B O 1
ATOM 1343 N N . GLN B 1 54 ? -0.032 18.953 -3.734 1 96.31 54 GLN B N 1
ATOM 1344 C CA . GLN B 1 54 ? 1.331 19.391 -3.998 1 96.31 54 GLN B CA 1
ATOM 1345 C C . GLN B 1 54 ? 1.894 20.172 -2.814 1 96.31 54 GLN B C 1
ATOM 1347 O O . GLN B 1 54 ? 1.15 20.562 -1.913 1 96.31 54 GLN B O 1
ATOM 1352 N N . ALA B 1 55 ? 3.303 20.328 -2.887 1 97.5 55 ALA B N 1
ATOM 1353 C CA . ALA B 1 55 ? 3.91 21.203 -1.885 1 97.5 55 ALA B CA 1
ATOM 1354 C C . ALA B 1 55 ? 3.197 22.547 -1.825 1 97.5 55 ALA B C 1
ATOM 1356 O O . ALA B 1 55 ? 2.842 23.109 -2.861 1 97.5 55 ALA B O 1
ATOM 1357 N N . GLY B 1 56 ? 2.951 23.031 -0.65 1 97.94 56 GLY B N 1
ATOM 1358 C CA . GLY B 1 56 ? 2.215 24.266 -0.445 1 97.94 56 GLY B CA 1
ATOM 1359 C C . GLY B 1 56 ? 0.768 24.047 -0.05 1 97.94 56 GLY B C 1
ATOM 1360 O O . GLY B 1 56 ? 0.151 24.906 0.583 1 97.94 56 GLY B O 1
ATOM 1361 N N . ASP B 1 57 ? 0.173 22.969 -0.416 1 97.94 57 ASP B N 1
ATOM 1362 C CA . ASP B 1 57 ? -1.171 22.609 0.028 1 97.94 57 ASP B CA 1
ATOM 1363 C C . ASP B 1 57 ? -1.202 22.359 1.534 1 97.94 57 ASP B C 1
ATOM 1365 O O . ASP B 1 57 ? -0.157 22.344 2.188 1 97.94 57 ASP B O 1
ATOM 1369 N N . ARG B 1 58 ? -2.361 22.203 2.098 1 98.19 58 ARG B N 1
ATOM 1370 C CA . ARG B 1 58 ? -2.498 22.078 3.545 1 98.19 58 ARG B CA 1
ATOM 1371 C C . ARG B 1 58 ? -3.236 20.797 3.91 1 98.19 58 ARG B C 1
ATOM 1373 O O . ARG B 1 58 ? -4.156 20.375 3.203 1 98.19 58 ARG B O 1
ATOM 1380 N N . LEU B 1 59 ? -2.855 20.188 4.988 1 98.44 59 LEU B N 1
ATOM 1381 C CA . LEU B 1 59 ? -3.576 19.125 5.68 1 98.44 59 LEU B CA 1
ATOM 1382 C C . LEU B 1 59 ? -4.039 19.578 7.055 1 98.44 59 LEU B C 1
ATOM 1384 O O . LEU B 1 59 ? -3.221 19.953 7.898 1 98.44 59 LEU B O 1
ATOM 1388 N N . THR B 1 60 ? -5.352 19.594 7.246 1 98.44 60 THR B N 1
ATOM 1389 C CA . THR B 1 60 ? -5.887 19.922 8.562 1 98.44 60 THR B CA 1
ATOM 1390 C C . THR B 1 60 ? -6.266 18.641 9.32 1 98.44 60 THR B C 1
ATOM 1392 O O . THR B 1 60 ? -7.012 17.812 8.812 1 98.44 60 THR B O 1
ATOM 1395 N N . ILE B 1 61 ? -5.707 18.5 10.516 1 98.44 61 ILE B N 1
ATOM 1396 C CA . ILE B 1 61 ? -5.969 17.359 11.383 1 98.44 61 ILE B CA 1
ATOM 1397 C C . ILE B 1 61 ? -6.656 17.844 12.664 1 98.44 61 ILE B C 1
ATOM 1399 O O . ILE B 1 61 ? -6.043 18.516 13.484 1 98.44 61 ILE B O 1
ATOM 1403 N N . ASP B 1 62 ? -7.871 17.391 12.828 1 97.69 62 ASP B N 1
ATOM 1404 C CA . ASP B 1 62 ? -8.711 17.844 13.938 1 97.69 62 ASP B CA 1
ATOM 1405 C C . ASP B 1 62 ? -8.555 19.344 14.156 1 97.69 62 ASP B C 1
ATOM 1407 O O . ASP B 1 62 ? -8.352 19.797 15.289 1 97.69 62 ASP B O 1
ATOM 1411 N N . GLY B 1 63 ? -8.578 20.094 13.141 1 95.56 63 GLY B N 1
ATOM 1412 C CA . GLY B 1 63 ? -8.594 21.547 13.25 1 95.56 63 GLY B CA 1
ATOM 1413 C C . GLY B 1 63 ? -7.207 22.156 13.195 1 95.56 63 GLY B C 1
ATOM 1414 O O . GLY B 1 63 ? -7.066 23.375 13.07 1 95.56 63 GLY B O 1
ATOM 1415 N N . THR B 1 64 ? -6.219 21.422 13.422 1 97.69 64 THR B N 1
ATOM 1416 C CA . THR B 1 64 ? -4.852 21.922 13.328 1 97.69 64 THR B CA 1
ATOM 1417 C C . THR B 1 64 ? -4.344 21.828 11.891 1 97.69 64 THR B C 1
ATOM 1419 O O . THR B 1 64 ? -4.352 20.75 11.289 1 97.69 64 THR B O 1
ATOM 1422 N N . ALA B 1 65 ? -3.834 22.922 11.383 1 97.88 65 ALA B N 1
ATOM 1423 C CA . ALA B 1 65 ? -3.393 22.969 9.984 1 97.88 65 ALA B CA 1
ATOM 1424 C C . ALA B 1 65 ? -1.899 22.672 9.875 1 97.88 65 ALA B C 1
ATOM 1426 O O . ALA B 1 65 ? -1.104 23.156 10.688 1 97.88 65 ALA B O 1
ATOM 1427 N N . PHE B 1 66 ? -1.562 21.953 8.883 1 98.69 66 PHE B N 1
ATOM 1428 C CA . PHE B 1 66 ? -0.189 21.641 8.5 1 98.69 66 PHE B CA 1
ATOM 1429 C C . PHE B 1 66 ? 0.047 21.969 7.027 1 98.69 66 PHE B C 1
ATOM 1431 O O . PHE B 1 66 ? -0.803 21.703 6.18 1 98.69 66 PHE B O 1
ATOM 1438 N N . THR B 1 67 ? 1.174 22.562 6.73 1 98.56 67 THR B N 1
ATOM 1439 C CA . THR B 1 67 ? 1.58 22.781 5.348 1 98.56 67 THR B CA 1
ATOM 1440 C C . THR B 1 67 ? 2.348 21.578 4.812 1 98.56 67 THR B C 1
ATOM 1442 O O . THR B 1 67 ? 3.234 21.047 5.488 1 98.56 67 THR B O 1
ATOM 1445 N N . MET B 1 68 ? 1.953 21.141 3.639 1 98.56 68 MET B N 1
ATOM 1446 C CA . MET B 1 68 ? 2.75 20.125 2.949 1 98.56 68 MET B CA 1
ATOM 1447 C C . MET B 1 68 ? 4.016 20.734 2.361 1 98.56 68 MET B C 1
ATOM 1449 O O . MET B 1 68 ? 3.955 21.453 1.358 1 98.56 68 MET B O 1
ATOM 1453 N N . THR B 1 69 ? 5.066 20.391 2.969 1 98.62 69 THR B N 1
ATOM 1454 C CA . THR B 1 69 ? 6.309 21 2.518 1 98.62 69 THR B CA 1
ATOM 1455 C C . THR B 1 69 ? 6.926 20.203 1.373 1 98.62 69 THR B C 1
ATOM 1457 O O . THR B 1 69 ? 7.719 20.734 0.594 1 98.62 69 THR B O 1
ATOM 1460 N N . TYR B 1 70 ? 6.676 18.984 1.301 1 98.56 70 TYR B N 1
ATOM 1461 C CA . TYR B 1 70 ? 7.078 18.062 0.234 1 98.56 70 TYR B CA 1
ATOM 1462 C C . TYR B 1 70 ? 6.043 16.969 0.04 1 98.56 70 TYR B C 1
ATOM 1464 O O . TYR B 1 70 ? 5.52 16.422 1.014 1 98.56 70 TYR B O 1
ATOM 1472 N N . VAL B 1 71 ? 5.691 16.688 -1.189 1 98.12 71 VAL B N 1
ATOM 1473 C CA . VAL B 1 71 ? 4.828 15.57 -1.579 1 98.12 71 VAL B CA 1
ATOM 1474 C C . VAL B 1 71 ? 5.574 14.656 -2.553 1 98.12 71 VAL B C 1
ATOM 1476 O O . VAL B 1 71 ? 5.887 15.062 -3.676 1 98.12 71 VAL B O 1
ATOM 1479 N N . GLY B 1 72 ? 5.816 13.43 -2.051 1 97.44 72 GLY B N 1
ATOM 1480 C CA . GLY B 1 72 ? 6.531 12.5 -2.914 1 97.44 72 GLY B CA 1
ATOM 1481 C C . GLY B 1 72 ? 5.75 12.125 -4.16 1 97.44 72 GLY B C 1
ATOM 1482 O O . GLY B 1 72 ? 4.52 12.109 -4.145 1 97.44 72 GLY B O 1
ATOM 1483 N N . GLN B 1 73 ? 6.445 11.688 -5.176 1 93.56 73 GLN B N 1
ATOM 1484 C CA . GLN B 1 73 ? 5.863 11.422 -6.484 1 93.56 73 GLN B CA 1
ATOM 1485 C C . GLN B 1 73 ? 4.824 10.305 -6.41 1 93.56 73 GLN B C 1
ATOM 1487 O O . GLN B 1 73 ? 3.836 10.32 -7.148 1 93.56 73 GLN B O 1
ATOM 1492 N N . LEU B 1 74 ? 4.98 9.344 -5.477 1 93.88 74 LEU B N 1
ATOM 1493 C CA . LEU B 1 74 ? 4.086 8.195 -5.375 1 93.88 74 LEU B CA 1
ATOM 1494 C C . LEU B 1 74 ? 2.951 8.477 -4.395 1 93.88 74 LEU B C 1
ATOM 1496 O O . LEU B 1 74 ? 1.972 7.73 -4.34 1 93.88 74 LEU B O 1
ATOM 1500 N N . ALA B 1 75 ? 3.059 9.516 -3.615 1 95.44 75 ALA B N 1
ATOM 1501 C CA . ALA B 1 75 ? 2.117 9.789 -2.533 1 95.44 75 ALA B CA 1
ATOM 1502 C C . ALA B 1 75 ? 0.697 9.953 -3.068 1 95.44 75 ALA B C 1
ATOM 1504 O O . ALA B 1 75 ? -0.241 9.352 -2.543 1 95.44 75 ALA B O 1
ATOM 1505 N N . ILE B 1 76 ? 0.566 10.719 -4.148 1 92.56 76 ILE B N 1
ATOM 1506 C CA . ILE B 1 76 ? -0.765 11.047 -4.648 1 92.56 76 ILE B CA 1
ATOM 1507 C C . ILE B 1 76 ? -1.413 9.797 -5.238 1 92.56 76 ILE B C 1
ATOM 1509 O O . ILE B 1 76 ? -2.568 9.484 -4.938 1 92.56 76 ILE B O 1
ATOM 1513 N N . SER B 1 77 ? -0.682 9.109 -6.117 1 91.31 77 SER B N 1
ATOM 1514 C CA . SER B 1 77 ? -1.232 7.898 -6.727 1 91.31 77 SER B CA 1
ATOM 1515 C C . SER B 1 77 ? -1.584 6.859 -5.668 1 91.31 77 SER B C 1
ATOM 1517 O O . SER B 1 77 ? -2.643 6.23 -5.734 1 91.31 77 SER B O 1
ATOM 1519 N N . ASN B 1 78 ? -0.754 6.648 -4.668 1 94.12 78 ASN B N 1
ATOM 1520 C CA . ASN B 1 78 ? -1.026 5.727 -3.57 1 94.12 78 ASN B CA 1
ATOM 1521 C C . ASN B 1 78 ? -2.285 6.125 -2.803 1 94.12 78 ASN B C 1
ATOM 1523 O O . ASN B 1 78 ? -3.15 5.285 -2.545 1 94.12 78 ASN B O 1
ATOM 1527 N N . LEU B 1 79 ? -2.322 7.395 -2.479 1 94.75 79 LEU B N 1
ATOM 1528 C CA . LEU B 1 79 ? -3.439 7.926 -1.707 1 94.75 79 LEU B CA 1
ATOM 1529 C C . LEU B 1 79 ? -4.762 7.68 -2.424 1 94.75 79 LEU B C 1
ATOM 1531 O O . LEU B 1 79 ? -5.719 7.191 -1.818 1 94.75 79 LEU B O 1
ATOM 1535 N N . LYS B 1 80 ? -4.77 7.879 -3.684 1 91.62 80 LYS B N 1
ATOM 1536 C CA . LYS B 1 80 ? -5.988 7.742 -4.477 1 91.62 80 LYS B CA 1
ATOM 1537 C C . LYS B 1 80 ? -6.398 6.277 -4.598 1 91.62 80 LYS B C 1
ATOM 1539 O O . LYS B 1 80 ? -7.59 5.957 -4.609 1 91.62 80 LYS B O 1
ATOM 1544 N N . THR B 1 81 ? -5.441 5.445 -4.691 1 90.56 81 THR B N 1
ATOM 1545 C CA . THR B 1 81 ? -5.719 4.059 -5.043 1 90.56 81 THR B CA 1
ATOM 1546 C C . THR B 1 81 ? -6.074 3.246 -3.803 1 90.56 81 THR B C 1
ATOM 1548 O O . THR B 1 81 ? -7.043 2.486 -3.809 1 90.56 81 THR B O 1
ATOM 1551 N N . ILE B 1 82 ? -5.332 3.379 -2.75 1 93.31 82 ILE B N 1
ATOM 1552 C CA . ILE B 1 82 ? -5.547 2.479 -1.621 1 93.31 82 ILE B CA 1
ATOM 1553 C C . ILE B 1 82 ? -5.551 3.277 -0.319 1 93.31 82 ILE B C 1
ATOM 1555 O O . ILE B 1 82 ? -5.453 2.703 0.769 1 93.31 82 ILE B O 1
ATOM 1559 N N . GLY B 1 83 ? -5.602 4.621 -0.387 1 94.81 83 GLY B N 1
ATOM 1560 C CA . GLY B 1 83 ? -5.633 5.465 0.797 1 94.81 83 GLY B CA 1
ATOM 1561 C C . GLY B 1 83 ? -4.309 5.5 1.54 1 94.81 83 GLY B C 1
ATOM 1562 O O . GLY B 1 83 ? -4.238 5.988 2.67 1 94.81 83 GLY B O 1
ATOM 1563 N N . HIS B 1 84 ? -3.295 4.926 0.85 1 96.62 84 HIS B N 1
ATOM 1564 C CA . HIS B 1 84 ? -2.01 4.824 1.53 1 96.62 84 HIS B CA 1
ATOM 1565 C C . HIS B 1 84 ? -1.167 6.078 1.308 1 96.62 84 HIS B C 1
ATOM 1567 O O . HIS B 1 84 ? -1.054 6.562 0.18 1 96.62 84 HIS B O 1
ATOM 1573 N N . VAL B 1 85 ? -0.618 6.645 2.342 1 97.94 85 VAL B N 1
ATOM 1574 C CA . VAL B 1 85 ? 0.425 7.664 2.334 1 97.94 85 VAL B CA 1
ATOM 1575 C C . VAL B 1 85 ? 1.077 7.75 3.711 1 97.94 85 VAL B C 1
ATOM 1577 O O . VAL B 1 85 ? 0.426 7.5 4.73 1 97.94 85 VAL B O 1
ATOM 1580 N N . THR B 1 86 ? 2.33 8.008 3.721 1 98.31 86 THR B N 1
ATOM 1581 C CA . THR B 1 86 ? 3.023 8.211 4.988 1 98.31 86 THR B CA 1
ATOM 1582 C C . THR B 1 86 ? 3.09 9.695 5.34 1 98.31 86 THR B C 1
ATOM 1584 O O . THR B 1 86 ? 3.523 10.516 4.523 1 98.31 86 THR B O 1
ATOM 1587 N N . LEU B 1 87 ? 2.557 10.078 6.477 1 98.56 87 LEU B N 1
ATOM 1588 C CA . LEU B 1 87 ? 2.732 11.43 6.988 1 98.56 87 LEU B CA 1
ATOM 1589 C C . LEU B 1 87 ? 4.004 11.531 7.824 1 98.56 87 LEU B C 1
ATOM 1591 O O . LEU B 1 87 ? 4.219 10.727 8.734 1 98.56 87 LEU B O 1
ATOM 1595 N N . LEU B 1 88 ? 4.848 12.43 7.477 1 98.56 88 LEU B N 1
ATOM 1596 C CA . LEU B 1 88 ? 6.078 12.68 8.219 1 98.56 88 LEU B CA 1
ATOM 1597 C C . LEU B 1 88 ? 6.07 14.078 8.836 1 98.56 88 LEU B C 1
ATOM 1599 O O . LEU B 1 88 ? 6.164 15.07 8.109 1 98.56 88 LEU B O 1
ATOM 1603 N N . PHE B 1 89 ? 5.922 14.148 10.133 1 98.25 89 PHE B N 1
ATOM 1604 C CA . PHE B 1 89 ? 6.027 15.398 10.875 1 98.25 89 PHE B CA 1
ATOM 1605 C C . PHE B 1 89 ? 7.48 15.711 11.211 1 98.25 89 PHE B C 1
ATOM 1607 O O . PHE B 1 89 ? 7.879 15.656 12.375 1 98.25 89 PHE B O 1
ATOM 1614 N N . GLN B 1 90 ? 8.195 16.078 10.242 1 97.81 90 GLN B N 1
ATOM 1615 C CA . GLN B 1 90 ? 9.625 16.344 10.32 1 97.81 90 GLN B CA 1
ATOM 1616 C C . GLN B 1 90 ? 10.109 17.125 9.102 1 97.81 90 GLN B C 1
ATOM 1618 O O . GLN B 1 90 ? 9.359 17.328 8.148 1 97.81 90 GLN B O 1
ATOM 1623 N N . ASP B 1 91 ? 11.336 17.562 9.156 1 97.75 91 ASP B N 1
ATOM 1624 C CA . ASP B 1 91 ? 11.93 18.266 8.023 1 97.75 91 ASP B CA 1
ATOM 1625 C C . ASP B 1 91 ? 12.195 17.297 6.867 1 97.75 91 ASP B C 1
ATOM 1627 O O . ASP B 1 91 ? 12.484 16.125 7.082 1 97.75 91 ASP B O 1
ATOM 1631 N N . VAL B 1 92 ? 12.062 17.859 5.645 1 97.88 92 VAL B N 1
ATOM 1632 C CA . VAL B 1 92 ? 12.414 17.094 4.449 1 97.88 92 VAL B CA 1
ATOM 1633 C C . VAL B 1 92 ? 13.922 16.844 4.418 1 97.88 92 VAL B C 1
ATOM 1635 O O . VAL B 1 92 ? 14.711 17.781 4.559 1 97.88 92 VAL B O 1
ATOM 1638 N N . PRO B 1 93 ? 14.289 15.609 4.371 1 97.25 93 PRO B N 1
A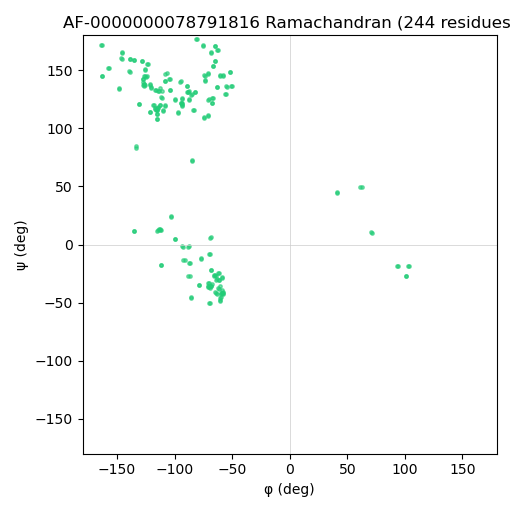TOM 1639 C CA . PRO B 1 93 ? 15.734 15.398 4.23 1 97.25 93 PRO B CA 1
ATOM 1640 C C . PRO B 1 93 ? 16.297 16.016 2.951 1 97.25 93 PRO B C 1
ATOM 1642 O O . PRO B 1 93 ? 15.602 16.062 1.931 1 97.25 93 PRO B O 1
ATOM 1645 N N . ALA B 1 94 ? 17.469 16.469 3.059 1 95.94 94 ALA B N 1
ATOM 1646 C CA . ALA B 1 94 ? 18.125 17.109 1.93 1 95.94 94 ALA B CA 1
ATOM 1647 C C . ALA B 1 94 ? 18.297 16.141 0.763 1 95.94 94 ALA B C 1
ATOM 1649 O O . ALA B 1 94 ? 18.156 16.531 -0.4 1 95.94 94 ALA B O 1
ATOM 1650 N N . GLU B 1 95 ? 18.594 14.875 1.122 1 95.38 95 GLU B N 1
ATOM 1651 C CA . GLU B 1 95 ? 18.812 13.867 0.088 1 95.38 95 GLU B CA 1
ATOM 1652 C C . GLU B 1 95 ? 17.766 12.758 0.162 1 95.38 95 GLU B C 1
ATOM 1654 O O . GLU B 1 95 ? 17.484 12.242 1.244 1 95.38 95 GLU B O 1
ATOM 1659 N N . LYS B 1 96 ? 17.125 12.336 -0.979 1 94.12 96 LYS B N 1
ATOM 1660 C CA . LYS B 1 96 ? 16.312 11.156 -1.212 1 94.12 96 LYS B CA 1
ATOM 1661 C C . LYS B 1 96 ? 15.062 11.172 -0.331 1 94.12 96 LYS B C 1
ATOM 1663 O O . LYS B 1 96 ? 14.828 10.234 0.438 1 94.12 96 LYS B O 1
ATOM 1668 N N . PRO B 1 97 ? 14.273 12.281 -0.274 1 97.38 97 PRO B N 1
ATOM 1669 C CA . PRO B 1 97 ? 13 12.211 0.454 1 97.38 97 PRO B CA 1
ATOM 1670 C C . PRO B 1 97 ? 12.133 11.031 0.013 1 97.38 97 PRO B C 1
ATOM 1672 O O . PRO B 1 97 ? 12.242 10.57 -1.125 1 97.38 97 PRO B O 1
ATOM 1675 N N . MET B 1 98 ? 11.383 10.531 0.947 1 96.38 98 MET B N 1
ATOM 1676 C CA . MET B 1 98 ? 10.523 9.383 0.66 1 96.38 98 MET B CA 1
ATOM 1677 C C . MET B 1 98 ? 9.477 9.742 -0.394 1 96.38 98 MET B C 1
ATOM 1679 O O . MET B 1 98 ? 8.797 10.766 -0.283 1 96.38 98 MET B O 1
ATOM 1683 N N . GLN B 1 99 ? 9.297 8.867 -1.338 1 95.12 99 GLN B N 1
ATOM 1684 C CA . GLN B 1 99 ? 8.469 9.18 -2.496 1 95.12 99 GLN B CA 1
ATOM 1685 C C . GLN B 1 99 ? 6.996 8.867 -2.219 1 95.12 99 GLN B C 1
ATOM 1687 O O . GLN B 1 99 ? 6.113 9.312 -2.955 1 95.12 99 GLN B O 1
ATOM 1692 N N . ASN B 1 100 ? 6.723 8.07 -1.145 1 96.31 100 ASN B N 1
ATOM 1693 C CA . ASN B 1 100 ? 5.348 7.75 -0.773 1 96.31 100 ASN B CA 1
ATOM 1694 C C . ASN B 1 100 ? 4.887 8.57 0.426 1 96.31 100 ASN B C 1
ATOM 1696 O O . ASN B 1 100 ? 3.939 8.188 1.118 1 96.31 100 ASN B O 1
ATOM 1700 N N . ALA B 1 101 ? 5.523 9.734 0.634 1 98.12 101 ALA B N 1
ATOM 1701 C CA . ALA B 1 101 ? 5.266 10.445 1.883 1 98.12 101 ALA B CA 1
ATOM 1702 C C . ALA B 1 101 ? 4.883 11.898 1.616 1 98.12 101 ALA B C 1
ATOM 1704 O O . ALA B 1 101 ? 5.16 12.43 0.54 1 98.12 101 ALA B O 1
ATOM 1705 N N . ILE B 1 102 ? 4.199 12.492 2.596 1 98.62 102 ILE B N 1
ATOM 1706 C CA . ILE B 1 102 ? 3.965 13.922 2.742 1 98.62 102 ILE B CA 1
ATOM 1707 C C . ILE B 1 102 ? 4.711 14.445 3.969 1 98.62 102 ILE B C 1
ATOM 1709 O O . ILE B 1 102 ? 4.52 13.945 5.078 1 98.62 102 ILE B O 1
ATOM 1713 N N . TYR B 1 103 ? 5.59 15.359 3.719 1 98.88 103 TYR B N 1
ATOM 1714 C CA . TYR B 1 103 ? 6.262 16.031 4.828 1 98.88 103 TYR B CA 1
ATOM 1715 C C . TYR B 1 103 ? 5.484 17.266 5.273 1 98.88 103 TYR B C 1
ATOM 1717 O O . TYR B 1 103 ? 5.023 18.047 4.445 1 98.88 103 TYR B O 1
ATOM 1725 N N . LEU B 1 104 ? 5.371 17.422 6.594 1 98.75 104 LEU B N 1
ATOM 1726 C CA . LEU B 1 104 ? 4.434 18.406 7.129 1 98.75 104 LEU B CA 1
ATOM 1727 C C . LEU B 1 104 ? 5.125 19.344 8.117 1 98.75 104 LEU B C 1
ATOM 1729 O O . LEU B 1 104 ? 5.992 18.906 8.883 1 98.75 104 LEU B O 1
ATOM 1733 N N . LYS B 1 105 ? 4.684 20.594 8.023 1 98.62 105 LYS B N 1
ATOM 1734 C CA . LYS B 1 105 ? 5.02 21.578 9.039 1 98.62 105 LYS B CA 1
ATOM 1735 C C . LYS B 1 105 ? 3.76 22.25 9.594 1 98.62 105 LYS B C 1
ATOM 1737 O O . LYS B 1 105 ? 2.826 22.547 8.852 1 98.62 105 LYS B O 1
ATOM 1742 N N . PRO B 1 106 ? 3.723 22.609 10.922 1 98.12 106 PRO B N 1
ATOM 1743 C CA . PRO B 1 106 ? 4.781 22.359 11.906 1 98.12 106 PRO B CA 1
ATOM 1744 C C . PRO B 1 106 ? 5.043 20.875 12.133 1 98.12 106 PRO B C 1
ATOM 1746 O O . PRO B 1 106 ? 4.293 20.031 11.641 1 98.12 106 PRO B O 1
ATOM 1749 N N . THR B 1 107 ? 6.129 20.578 12.789 1 97.56 107 THR B N 1
ATOM 1750 C CA . THR B 1 107 ? 6.574 19.188 12.867 1 97.56 107 THR B CA 1
ATOM 1751 C C . THR B 1 107 ? 6.027 18.516 14.117 1 97.56 107 THR B C 1
ATOM 1753 O O . THR B 1 107 ? 6.289 17.328 14.359 1 97.56 107 THR B O 1
ATOM 1756 N N . GLN B 1 108 ? 5.324 19.219 14.93 1 95.56 108 GLN B N 1
ATOM 1757 C CA . GLN B 1 108 ? 4.699 18.578 16.094 1 95.56 108 GLN B CA 1
ATOM 1758 C C . GLN B 1 108 ? 3.553 17.672 15.664 1 95.56 108 GLN B C 1
ATOM 1760 O O . GLN B 1 108 ? 2.51 18.141 15.211 1 95.56 108 GLN B O 1
ATOM 1765 N N . ARG B 1 109 ? 3.74 16.438 15.82 1 95.62 109 ARG B N 1
ATOM 1766 C CA . ARG B 1 109 ? 2.723 15.461 15.445 1 95.62 109 ARG B CA 1
ATOM 1767 C C . ARG B 1 109 ? 1.496 15.57 16.344 1 95.62 109 ARG B C 1
ATOM 1769 O O . ARG B 1 109 ? 1.614 15.539 17.578 1 95.62 109 ARG B O 1
ATOM 1776 N N . PRO B 1 110 ? 0.378 15.719 15.797 1 95.44 110 PRO B N 1
ATOM 1777 C CA . PRO B 1 110 ? -0.833 15.734 16.625 1 95.44 110 PRO B CA 1
ATOM 1778 C C . PRO B 1 110 ? -1.233 14.352 17.109 1 95.44 110 PRO B C 1
ATOM 1780 O O . PRO B 1 110 ? -0.601 13.352 16.75 1 95.44 110 PRO B O 1
ATOM 1783 N N . ALA B 1 111 ? -2.205 14.328 18 1 94.19 111 ALA B N 1
ATOM 1784 C CA . ALA B 1 111 ? -2.783 13.047 18.422 1 94.19 111 ALA B CA 1
ATOM 1785 C C . ALA B 1 111 ? -3.668 12.461 17.328 1 94.19 111 ALA B C 1
ATOM 1787 O O . ALA B 1 111 ? -4.379 13.195 16.641 1 94.19 111 ALA B O 1
ATOM 1788 N N . PHE B 1 112 ? -3.6 11.211 17.188 1 97.19 112 PHE B N 1
ATOM 1789 C CA . PHE B 1 112 ? -4.484 10.461 16.297 1 97.19 112 PHE B CA 1
ATOM 1790 C C . PHE B 1 112 ? -5.387 9.531 17.094 1 97.19 112 PHE B C 1
ATOM 1792 O O . PHE B 1 112 ? -4.918 8.812 17.984 1 97.19 112 PHE B O 1
ATOM 1799 N N . ARG B 1 113 ? -6.598 9.531 16.828 1 97.88 113 ARG B N 1
ATOM 1800 C CA . ARG B 1 113 ? -7.582 8.633 17.422 1 97.88 113 ARG B CA 1
ATOM 1801 C C . ARG B 1 113 ? -8.68 8.289 16.406 1 97.88 113 ARG B C 1
ATOM 1803 O O . ARG B 1 113 ? -8.844 8.984 15.406 1 97.88 113 ARG B O 1
ATOM 1810 N N . VAL B 1 114 ? -9.352 7.207 16.703 1 98.69 114 VAL B N 1
ATOM 1811 C CA . VAL B 1 114 ? -10.539 6.934 15.906 1 98.69 114 VAL B CA 1
ATOM 1812 C C . VAL B 1 114 ? -11.5 8.117 15.977 1 98.69 114 VAL B C 1
ATOM 1814 O O . VAL B 1 114 ? -11.75 8.664 17.062 1 98.69 114 VAL B O 1
ATOM 1817 N N . GLY B 1 115 ? -11.938 8.586 14.883 1 98.69 115 GLY B N 1
ATOM 1818 C CA . GLY B 1 115 ? -12.789 9.758 14.82 1 98.69 115 GLY B CA 1
ATOM 1819 C C . GLY B 1 115 ? -12.047 11.008 14.375 1 98.69 115 GLY B C 1
ATOM 1820 O O . GLY B 1 115 ? -12.664 11.992 13.977 1 98.69 115 GLY B O 1
ATOM 1821 N N . THR B 1 116 ? -10.719 11.008 14.469 1 98.62 116 THR B N 1
ATOM 1822 C CA . THR B 1 116 ? -9.93 12.117 13.945 1 98.62 116 THR B CA 1
ATOM 1823 C C . THR B 1 116 ? -10.258 12.375 12.477 1 98.62 116 THR B C 1
ATOM 1825 O O . THR B 1 116 ? -10.391 11.43 11.695 1 98.62 116 THR B O 1
ATOM 1828 N N . THR B 1 117 ? -10.414 13.656 12.141 1 98.5 117 THR B N 1
ATOM 1829 C CA . THR B 1 117 ? -10.695 14.031 10.758 1 98.5 117 THR B CA 1
ATOM 1830 C C . THR B 1 117 ? -9.445 14.594 10.086 1 98.5 117 THR B C 1
ATOM 1832 O O . THR B 1 117 ? -8.695 15.367 10.695 1 98.5 117 THR B O 1
ATOM 1835 N N . LEU B 1 118 ? -9.141 14.156 8.922 1 98.31 118 LEU B N 1
ATOM 1836 C CA . LEU B 1 118 ? -8.109 14.688 8.039 1 98.31 118 LEU B CA 1
ATOM 1837 C C . LEU B 1 118 ? -8.734 15.414 6.855 1 98.31 118 LEU B C 1
ATOM 1839 O O . LEU B 1 118 ? -9.5 14.82 6.09 1 98.31 118 LEU B O 1
ATOM 1843 N N . THR B 1 119 ? -8.484 16.641 6.676 1 97.38 119 THR B N 1
ATOM 1844 C CA . THR B 1 119 ? -8.977 17.406 5.539 1 97.38 119 THR B CA 1
ATOM 1845 C C . THR B 1 119 ? -7.824 17.875 4.66 1 97.38 119 THR B C 1
ATOM 1847 O O . THR B 1 119 ? -6.988 18.672 5.094 1 97.38 119 THR B O 1
ATOM 1850 N N . TYR B 1 120 ? -7.762 17.344 3.486 1 96.81 120 TYR B N 1
ATOM 1851 C CA . TYR B 1 120 ? -6.797 17.75 2.469 1 96.81 120 TYR B CA 1
ATOM 1852 C C . TYR B 1 120 ? -7.297 18.953 1.695 1 96.81 120 TYR B C 1
ATOM 1854 O O . TYR B 1 120 ? -8.344 18.906 1.041 1 96.81 120 TYR B O 1
ATOM 1862 N N . ASN B 1 121 ? -6.605 19.984 1.839 1 94.94 121 ASN B N 1
ATOM 1863 C CA . ASN B 1 121 ? -6.965 21.25 1.19 1 94.94 121 ASN B CA 1
ATOM 1864 C C . ASN B 1 121 ? -5.984 21.594 0.075 1 94.94 121 ASN B C 1
ATOM 1866 O O . ASN B 1 121 ? -4.793 21.797 0.327 1 94.94 121 ASN B O 1
ATOM 1870 N N . THR B 1 122 ? -6.469 21.625 -1.207 1 90.5 122 THR B N 1
ATOM 1871 C CA . THR B 1 122 ? -5.598 21.875 -2.346 1 90.5 122 THR B CA 1
ATOM 1872 C C . THR B 1 122 ? -5.902 23.234 -2.971 1 90.5 122 THR B C 1
ATOM 1874 O O . THR B 1 122 ? -7.02 23.75 -2.846 1 90.5 122 THR B O 1
ATOM 1877 N N . GLN B 1 123 ? -4.773 24.094 -3.254 1 75.75 123 GLN B N 1
ATOM 1878 C CA . GLN B 1 123 ? -4.918 25.406 -3.855 1 75.75 123 GLN B CA 1
ATOM 1879 C C . GLN B 1 123 ? -5.469 25.312 -5.277 1 75.75 123 GLN B C 1
ATOM 1881 O O . GLN B 1 123 ? -6.09 26.25 -5.773 1 75.75 123 GLN B O 1
ATOM 1886 N N . ALA B 1 124 ? -5.109 24.422 -6.125 1 56.38 124 ALA B N 1
ATOM 1887 C CA . ALA B 1 124 ? -5.547 24.578 -7.508 1 56.38 124 ALA B CA 1
ATOM 1888 C C . ALA B 1 124 ? -6.918 23.953 -7.723 1 56.38 124 ALA B C 1
ATOM 1890 O O . ALA B 1 124 ? -7.27 22.969 -7.07 1 56.38 124 ALA B O 1
#

Secondary structure (DSSP, 8-state):
-EEEEEEEEE-TTT--TT--EEEEE-TT--HHHHHTSEEEEES-GGGGGG----TT-EEEETTEEEEEEEE-HHHHHHHHHHS-EEEE-SPPPSS---TTEEEEES--PPP--TT-EEEEE---/-EEEEEEEEE-TTT--TT--EEEEE-TT--HHHHHTSEEEEES-GGGGGG----TT-EEEETTEEEEEEEE-HHHHHHHHHHS-EEEE-SPPPSS---TTEEEEES--PPP--TT-EEEEE---

Organism: Lacticaseibacillus rhamnosus (strain LMS2-1) (NCBI:txid525361)